Protein AF-A0A4P9W7C8-F1 (afdb_monomer)

Radius of gyration: 35.02 Å; Cα contacts (8 Å, |Δi|>4): 176; chains: 1; bounding box: 87×58×88 Å

InterPro domains:
  IPR001623 DnaJ domain [PF00226] (58-124)
  IPR001623 DnaJ domain [PR00625] (59-77)
  IPR001623 DnaJ domain [PR00625] (77-92)
  IPR001623 DnaJ domain [PR00625] (99-119)
  IPR001623 DnaJ domain [PR00625] (119-138)
  IPR001623 DnaJ domain [PS50076] (57-127)
  IPR001623 DnaJ domain [SM00271] (56-119)
  IPR001623 DnaJ domain [cd06257] (59-116)
  IPR018253 DnaJ domain, conserved site [PS00636] (104-123)
  IPR036869 Chaperone J-domain superfamily [G3DSA:1.10.287.110] (48-142)
  IPR036869 Chaperone J-domain superfamily [SSF46565] (55-129)
  IPR051948 Hsp70 co-chaperone J-domain-containing protein [PTHR44360] (41-154)

pLDDT: mean 85.08, std 8.2, range [52.91, 95.56]

Organism: NCBI:txid388810

Nearest PDB structures (foldseek):
  4it5-assembly1_C  TM=4.197E-01  e=8.720E-03  Vibrio cholerae
  4it5-assembly1_A  TM=4.241E-01  e=8.326E-03  Vibrio cholerae
  4it5-assembly1_D  TM=4.091E-01  e=3.038E-02  Vibrio cholerae
  1fpo-assembly1_A  TM=3.900E-01  e=5.542E-02  Escherichia coli

Structure (mmCIF, N/CA/C/O backbone):
data_AF-A0A4P9W7C8-F1
#
_entry.id   AF-A0A4P9W7C8-F1
#
loop_
_atom_site.group_PDB
_atom_site.id
_atom_site.type_symbol
_atom_site.label_atom_id
_atom_site.label_alt_id
_atom_site.label_comp_id
_atom_site.label_asym_id
_atom_site.label_entity_id
_atom_site.label_seq_id
_atom_site.pdbx_PDB_ins_code
_atom_site.Cartn_x
_atom_site.Cartn_y
_atom_site.Cartn_z
_atom_site.occupancy
_atom_site.B_iso_or_equiv
_atom_site.auth_seq_id
_atom_site.auth_comp_id
_atom_site.auth_asym_id
_atom_site.auth_atom_id
_atom_site.pdbx_PDB_model_num
ATOM 1 N N . MET A 1 1 ? 1.316 18.703 -19.473 1.00 62.81 1 MET A N 1
ATOM 2 C CA . MET A 1 1 ? 1.028 20.016 -18.853 1.00 62.81 1 MET A CA 1
ATOM 3 C C . MET A 1 1 ? 2.035 20.337 -17.741 1.00 62.81 1 MET A C 1
ATOM 5 O O . MET A 1 1 ? 2.939 21.120 -17.994 1.00 62.81 1 MET A O 1
ATOM 9 N N . ALA A 1 2 ? 1.980 19.694 -16.564 1.00 76.00 2 ALA A N 1
ATOM 10 C CA . ALA A 1 2 ? 2.864 20.029 -15.430 1.00 76.00 2 ALA A CA 1
ATOM 11 C C . ALA A 1 2 ? 4.363 19.766 -15.685 1.00 76.00 2 ALA A C 1
ATOM 13 O O . ALA A 1 2 ? 5.209 20.596 -15.368 1.00 76.00 2 ALA A O 1
ATOM 14 N N . THR A 1 3 ? 4.708 18.648 -16.324 1.00 82.56 3 THR A N 1
ATOM 15 C CA . THR A 1 3 ? 6.110 18.293 -16.606 1.00 82.56 3 THR A CA 1
ATOM 16 C C . THR A 1 3 ? 6.766 19.193 -17.646 1.00 82.56 3 THR A C 1
ATOM 18 O O . THR A 1 3 ? 7.934 19.533 -17.507 1.00 82.56 3 THR A O 1
ATOM 21 N N . GLN A 1 4 ? 6.002 19.654 -18.640 1.00 81.81 4 GLN A N 1
ATOM 22 C CA . GLN A 1 4 ? 6.462 20.646 -19.617 1.00 81.81 4 GLN A CA 1
ATOM 23 C C . GLN A 1 4 ? 6.707 22.007 -18.956 1.00 81.81 4 GLN A C 1
ATOM 25 O O . GLN A 1 4 ? 7.687 22.676 -19.271 1.00 81.81 4 GLN A O 1
ATOM 30 N N . PHE A 1 5 ? 5.847 22.409 -18.014 1.00 86.12 5 PHE A N 1
ATOM 31 C CA . PHE A 1 5 ? 6.057 23.626 -17.231 1.00 86.12 5 PHE A CA 1
ATOM 32 C C . PHE A 1 5 ? 7.324 23.525 -16.372 1.00 86.12 5 PHE A C 1
ATOM 34 O O . PHE A 1 5 ? 8.186 24.398 -16.445 1.00 86.12 5 PHE A O 1
ATOM 41 N N . LEU A 1 6 ? 7.492 22.422 -15.638 1.00 84.94 6 LEU A N 1
ATOM 42 C CA . LEU A 1 6 ? 8.685 22.176 -14.823 1.00 84.94 6 LEU A CA 1
ATOM 43 C C . LEU A 1 6 ? 9.963 22.092 -15.661 1.00 84.94 6 LEU A C 1
ATOM 45 O O . LEU A 1 6 ? 11.001 22.590 -15.237 1.00 84.94 6 LEU A O 1
ATOM 49 N N . GLN A 1 7 ? 9.894 21.532 -16.868 1.00 84.06 7 GLN A N 1
ATOM 50 C CA . GLN A 1 7 ? 11.021 21.515 -17.796 1.00 84.06 7 GLN A CA 1
ATOM 51 C C . GLN A 1 7 ? 11.404 22.928 -18.258 1.00 84.06 7 GLN A C 1
ATOM 53 O O . GLN A 1 7 ? 12.589 23.259 -18.275 1.00 84.06 7 GLN A O 1
ATOM 58 N N . LYS A 1 8 ? 10.426 23.791 -18.566 1.00 84.38 8 LYS A N 1
ATOM 59 C CA . LYS A 1 8 ? 10.684 25.206 -18.885 1.00 84.38 8 LYS A CA 1
ATOM 60 C C . LYS A 1 8 ? 11.319 25.948 -17.706 1.00 84.38 8 LYS A C 1
ATOM 62 O O . LYS A 1 8 ? 12.262 26.708 -17.908 1.00 84.38 8 LYS A O 1
ATOM 67 N N . VAL A 1 9 ? 10.845 25.703 -16.482 1.00 85.88 9 VAL A N 1
ATOM 68 C CA . VAL A 1 9 ? 11.436 26.278 -15.262 1.00 85.88 9 VAL A CA 1
ATOM 69 C C . VAL A 1 9 ? 12.868 25.778 -15.062 1.00 85.88 9 VAL A C 1
ATOM 71 O O . VAL A 1 9 ? 13.763 26.594 -14.870 1.00 85.88 9 VAL A O 1
ATOM 74 N N . TYR A 1 10 ? 13.112 24.472 -15.201 1.00 85.69 10 TYR A N 1
ATOM 75 C CA . TYR A 1 10 ? 14.444 23.869 -15.091 1.00 85.69 10 TYR A CA 1
ATOM 76 C C . TYR A 1 10 ? 15.452 24.492 -16.066 1.00 85.69 10 TYR A C 1
ATOM 78 O O . TYR A 1 10 ? 16.563 24.844 -15.664 1.00 85.69 10 TYR A O 1
ATOM 86 N N . TYR A 1 11 ? 15.062 24.687 -17.330 1.00 85.62 11 TYR A N 1
ATOM 87 C CA . TYR A 1 11 ? 15.925 25.346 -18.312 1.00 85.62 11 TYR A CA 1
ATOM 88 C C . TYR A 1 11 ? 16.161 26.826 -18.010 1.00 85.62 11 TYR A C 1
ATOM 90 O O . TYR A 1 11 ? 17.238 27.331 -18.304 1.00 85.62 11 TYR A O 1
ATOM 98 N N . ARG A 1 12 ? 15.192 27.513 -17.395 1.00 83.44 12 ARG A N 1
ATOM 99 C CA . ARG A 1 12 ? 15.320 28.926 -17.019 1.00 83.44 12 ARG A CA 1
ATOM 100 C C . ARG A 1 12 ? 16.230 29.144 -15.808 1.00 83.44 12 ARG A C 1
ATOM 102 O O . ARG A 1 12 ? 16.884 30.179 -15.743 1.00 83.44 12 ARG A O 1
ATOM 109 N N . THR A 1 13 ? 16.244 28.228 -14.840 1.00 84.56 13 THR A N 1
ATOM 110 C CA . THR A 1 13 ? 16.922 28.449 -13.550 1.00 84.56 13 THR A CA 1
ATOM 111 C C . THR A 1 13 ? 18.220 27.666 -13.385 1.00 84.56 13 THR A C 1
ATOM 113 O O . THR A 1 13 ? 19.172 28.194 -12.818 1.00 84.56 13 THR A O 1
ATOM 116 N N . PHE A 1 14 ? 18.276 26.417 -13.854 1.00 79.56 14 PHE A N 1
ATOM 117 C CA . PHE A 1 14 ? 19.385 25.500 -13.558 1.00 79.56 14 PHE A CA 1
ATOM 118 C C . PHE A 1 14 ? 20.263 25.177 -14.767 1.00 79.56 14 PHE A C 1
ATOM 120 O O . PHE A 1 14 ? 21.440 24.856 -14.592 1.00 79.56 14 PHE A O 1
ATOM 127 N N . HIS A 1 15 ? 19.733 25.241 -15.989 1.00 76.94 15 HIS A N 1
ATOM 128 C CA . HIS A 1 15 ? 20.512 24.886 -17.171 1.00 76.94 15 HIS A CA 1
ATOM 129 C C . HIS A 1 15 ? 21.416 26.040 -17.615 1.00 76.94 15 HIS A C 1
ATOM 131 O O . HIS A 1 15 ? 20.950 27.087 -18.054 1.00 76.94 15 HIS A O 1
ATOM 137 N N . ARG A 1 16 ? 22.733 25.838 -17.523 1.00 65.00 16 ARG A N 1
ATOM 138 C CA . ARG A 1 16 ? 23.740 26.754 -18.069 1.00 65.00 16 ARG A CA 1
ATOM 139 C C . ARG A 1 16 ? 24.151 26.255 -19.457 1.00 65.00 16 ARG A C 1
ATOM 141 O O . ARG A 1 16 ? 24.951 25.330 -19.556 1.00 65.00 16 ARG A O 1
ATOM 148 N N . GLY A 1 17 ? 23.570 26.825 -20.512 1.00 72.88 17 GLY A N 1
ATOM 149 C CA . GLY A 1 17 ? 23.863 26.463 -21.905 1.00 72.88 17 GLY A CA 1
ATOM 150 C C . GLY A 1 17 ? 22.731 26.815 -22.873 1.00 72.88 17 GLY A C 1
ATOM 151 O O . GLY A 1 17 ? 21.698 27.345 -22.463 1.00 72.88 17 GLY A O 1
ATOM 152 N N . SER A 1 18 ? 22.917 26.518 -24.163 1.00 73.56 18 SER A N 1
ATOM 153 C CA . SER A 1 18 ? 21.854 26.643 -25.164 1.00 73.56 18 SER A CA 1
ATOM 154 C C . SER A 1 18 ? 20.774 25.585 -24.933 1.00 73.56 18 SER A C 1
ATOM 156 O O . SER A 1 18 ? 21.063 24.408 -24.712 1.00 73.56 18 SER A O 1
ATOM 158 N N . ILE A 1 19 ? 19.512 26.012 -24.969 1.00 77.75 19 ILE A N 1
ATOM 159 C CA . ILE A 1 19 ? 18.364 25.123 -24.776 1.00 77.75 19 ILE A CA 1
ATOM 160 C C . ILE A 1 19 ? 18.347 24.117 -25.941 1.00 77.75 19 ILE A C 1
ATOM 162 O O . ILE A 1 19 ? 18.308 24.545 -27.098 1.00 77.75 19 ILE A O 1
ATOM 166 N N . PRO A 1 20 ? 18.392 22.798 -25.678 1.00 79.38 20 PRO A N 1
ATOM 167 C CA . PRO A 1 20 ? 18.332 21.801 -26.740 1.00 79.38 20 PRO A CA 1
ATOM 168 C C . PRO A 1 20 ? 16.977 21.869 -27.456 1.00 79.38 20 PRO A C 1
ATOM 170 O O . PRO A 1 20 ? 15.940 22.035 -26.814 1.00 79.38 20 PRO A O 1
ATOM 173 N N . ALA A 1 21 ? 16.987 21.726 -28.783 1.00 78.56 21 ALA A N 1
ATOM 174 C CA . ALA A 1 21 ? 15.776 21.751 -29.600 1.00 78.56 21 ALA A CA 1
ATOM 175 C C . ALA A 1 21 ? 14.823 20.592 -29.244 1.00 78.56 21 ALA A C 1
ATOM 177 O O . ALA A 1 21 ? 15.268 19.512 -28.854 1.00 78.56 21 ALA A O 1
ATOM 178 N N . GLU A 1 22 ? 13.513 20.790 -29.428 1.00 72.56 22 GLU A N 1
ATOM 179 C CA . GLU A 1 22 ? 12.461 19.850 -28.993 1.00 72.56 22 GLU A CA 1
ATOM 180 C C . GLU A 1 22 ? 12.567 18.440 -29.617 1.00 72.56 22 GLU A C 1
ATOM 182 O O . GLU A 1 22 ? 12.070 17.470 -29.044 1.00 72.56 22 GLU A O 1
ATOM 187 N N . GLY A 1 23 ? 13.263 18.296 -30.751 1.00 75.56 23 GLY A N 1
ATOM 188 C CA . GLY A 1 23 ? 13.533 17.009 -31.407 1.00 75.56 23 GLY A CA 1
ATOM 189 C C . GLY A 1 23 ? 14.818 16.297 -30.961 1.00 75.56 23 GLY A C 1
ATOM 190 O O . GLY A 1 23 ? 15.048 15.154 -31.358 1.00 75.56 23 GLY A O 1
ATOM 191 N N . ASP A 1 24 ? 15.668 16.937 -30.154 1.00 84.06 24 ASP A N 1
ATOM 192 C CA . ASP A 1 24 ? 16.953 16.366 -29.756 1.00 84.06 24 ASP A CA 1
ATOM 193 C C . ASP A 1 24 ? 16.789 15.297 -28.656 1.00 84.06 24 ASP A C 1
ATOM 195 O O . ASP A 1 24 ? 15.960 15.396 -27.742 1.00 84.06 24 ASP A O 1
ATOM 199 N N . LYS A 1 25 ? 17.638 14.263 -28.695 1.00 83.19 25 LYS A N 1
ATOM 200 C CA . LYS A 1 25 ? 17.640 13.161 -27.716 1.00 83.19 25 LYS A CA 1
ATOM 201 C C . LYS A 1 25 ? 17.855 13.680 -26.290 1.00 83.19 25 LYS A C 1
ATOM 203 O O . LYS A 1 25 ? 17.305 13.114 -25.342 1.00 83.19 25 LYS A O 1
ATOM 208 N N . LYS A 1 26 ? 18.621 14.768 -26.131 1.00 83.50 26 LYS A N 1
ATOM 209 C CA . LYS A 1 26 ? 18.865 15.421 -24.834 1.00 83.50 26 LYS A CA 1
ATOM 210 C C . LYS A 1 26 ? 17.592 16.028 -24.245 1.00 83.50 26 LYS A C 1
ATOM 212 O O . LYS A 1 26 ? 17.310 15.787 -23.072 1.00 83.50 26 LYS A O 1
ATOM 217 N N . PHE A 1 27 ? 16.796 16.745 -25.042 1.00 83.56 27 PHE A N 1
ATOM 218 C CA . PHE A 1 27 ? 15.541 17.356 -24.587 1.00 83.56 27 PHE A CA 1
ATOM 219 C C . PHE A 1 27 ? 14.574 16.299 -24.036 1.00 83.56 27 PHE A C 1
ATOM 221 O O . PHE A 1 27 ? 14.058 16.434 -22.924 1.00 83.56 27 PHE A O 1
ATOM 228 N N . ARG A 1 28 ? 14.425 15.179 -24.755 1.00 83.44 28 ARG A N 1
ATOM 229 C CA . ARG A 1 28 ? 13.591 14.051 -24.314 1.00 83.44 28 ARG A CA 1
ATOM 230 C C . ARG A 1 28 ? 14.113 13.388 -23.036 1.00 83.44 28 ARG A C 1
ATOM 232 O O . ARG A 1 28 ? 13.320 13.014 -22.176 1.00 83.44 28 ARG A O 1
ATOM 239 N N . LYS A 1 29 ? 15.436 13.287 -22.861 1.00 84.75 29 LYS A N 1
ATOM 240 C CA . LYS A 1 29 ? 16.037 12.761 -21.623 1.00 84.75 29 LYS A CA 1
ATOM 241 C C . LYS A 1 29 ? 15.702 13.638 -20.413 1.00 84.75 29 LYS A C 1
ATOM 243 O O . LYS A 1 29 ? 15.306 13.105 -19.380 1.00 84.75 29 LYS A O 1
ATOM 248 N N . HIS A 1 30 ? 15.821 14.960 -20.538 1.00 85.75 30 HIS A N 1
ATOM 249 C CA . HIS A 1 30 ? 15.466 15.888 -19.458 1.00 85.75 30 HIS A CA 1
ATOM 250 C C . HIS A 1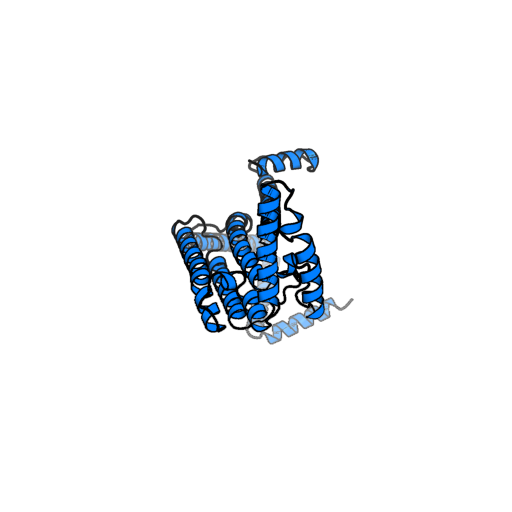 30 ? 13.979 15.816 -19.104 1.00 85.75 30 HIS A C 1
ATOM 252 O O . HIS A 1 30 ? 13.640 15.745 -17.924 1.00 85.75 30 HIS A O 1
ATOM 258 N N . PHE A 1 31 ? 13.102 15.752 -20.111 1.00 87.00 31 PHE A N 1
ATOM 259 C CA . PHE A 1 31 ? 11.670 15.557 -19.892 1.00 87.00 31 PHE A CA 1
ATOM 260 C C . PHE A 1 31 ? 11.382 14.273 -19.104 1.00 87.00 31 PHE A C 1
ATOM 262 O O . PHE A 1 31 ? 10.657 14.315 -18.112 1.00 87.00 31 PHE A O 1
ATOM 269 N N . ASN A 1 32 ? 11.993 13.150 -19.495 1.00 86.69 32 ASN A N 1
ATOM 270 C CA . ASN A 1 32 ? 11.801 11.863 -18.827 1.00 86.69 32 ASN A CA 1
ATOM 271 C C . ASN A 1 32 ? 12.254 11.902 -17.362 1.00 86.69 32 ASN A C 1
ATOM 273 O O . ASN A 1 32 ? 11.533 11.419 -16.497 1.00 86.69 32 ASN A O 1
ATOM 277 N N . VAL A 1 33 ? 13.407 12.510 -17.060 1.00 86.81 33 VAL A N 1
ATOM 278 C CA . VAL A 1 33 ? 13.906 12.635 -15.676 1.00 86.81 33 VAL A CA 1
ATOM 279 C C . VAL A 1 33 ? 12.955 13.465 -14.814 1.00 86.81 33 VAL A C 1
ATOM 281 O O . VAL A 1 33 ? 12.615 13.060 -13.704 1.00 86.81 33 VAL A O 1
ATOM 284 N N . ILE A 1 34 ? 12.483 14.601 -15.331 1.00 88.75 34 ILE A N 1
ATOM 285 C CA . ILE A 1 34 ? 11.540 15.467 -14.611 1.00 88.75 34 ILE A CA 1
ATOM 286 C C . ILE A 1 34 ? 10.206 14.747 -14.408 1.00 88.75 34 ILE A C 1
ATOM 288 O O . ILE A 1 34 ? 9.642 14.794 -13.319 1.00 88.75 34 ILE A O 1
ATOM 292 N N . TYR A 1 35 ? 9.716 14.043 -15.430 1.00 88.50 35 TYR A N 1
ATOM 293 C CA . TYR A 1 35 ? 8.490 13.258 -15.335 1.00 88.50 35 TYR A CA 1
ATOM 294 C C . TYR A 1 35 ? 8.594 12.156 -14.280 1.00 88.50 35 TYR A C 1
ATOM 296 O O . TYR A 1 35 ? 7.706 12.042 -13.438 1.00 88.50 35 TYR A O 1
ATOM 304 N N . VAL A 1 36 ? 9.701 11.410 -14.260 1.00 88.81 36 VAL A N 1
ATOM 305 C CA . VAL A 1 36 ? 9.969 10.400 -13.228 1.00 88.81 36 VAL A CA 1
ATOM 306 C C . VAL A 1 36 ? 9.954 11.034 -11.834 1.00 88.81 36 VAL A C 1
ATOM 308 O O . VAL A 1 36 ? 9.286 10.517 -10.942 1.00 88.81 36 VAL A O 1
ATOM 311 N N . GLY A 1 37 ? 10.613 12.184 -11.654 1.00 89.88 37 GLY A N 1
ATOM 312 C CA . GLY A 1 37 ? 10.612 12.910 -10.380 1.00 89.88 37 GLY A CA 1
ATOM 313 C C . GLY A 1 37 ? 9.213 13.336 -9.923 1.00 89.88 37 GLY A C 1
ATOM 314 O O . GLY A 1 37 ? 8.873 13.171 -8.755 1.00 89.88 37 GLY A O 1
ATOM 315 N N . VAL A 1 38 ? 8.373 13.818 -10.843 1.00 90.31 38 VAL A N 1
ATOM 316 C CA . VAL A 1 38 ? 6.982 14.210 -10.551 1.00 90.31 38 VAL A CA 1
ATOM 317 C C . VAL A 1 38 ? 6.137 13.009 -10.139 1.00 90.31 38 VAL A C 1
ATOM 319 O O . VAL A 1 38 ? 5.393 13.100 -9.166 1.00 90.31 38 VAL A O 1
ATOM 322 N N . VAL A 1 39 ? 6.268 11.877 -10.836 1.00 88.88 39 VAL A N 1
ATOM 323 C CA . VAL A 1 39 ? 5.553 10.647 -10.470 1.00 88.88 39 VAL A CA 1
ATOM 324 C C . VAL A 1 39 ? 6.002 10.157 -9.094 1.00 88.88 39 VAL A C 1
ATOM 326 O O . VAL A 1 39 ? 5.152 9.845 -8.270 1.00 88.88 39 VAL A O 1
ATOM 329 N N . ILE A 1 40 ? 7.306 10.150 -8.797 1.00 88.81 40 ILE A N 1
ATOM 330 C CA . ILE A 1 40 ? 7.823 9.756 -7.475 1.00 88.81 40 ILE A CA 1
ATOM 331 C C . ILE A 1 40 ? 7.316 10.695 -6.370 1.00 88.81 40 ILE A C 1
ATOM 333 O O . ILE A 1 40 ? 6.903 10.226 -5.312 1.00 88.81 40 ILE A O 1
ATOM 337 N N . ALA A 1 41 ? 7.291 12.007 -6.609 1.00 91.19 41 ALA A N 1
ATOM 338 C CA . ALA A 1 41 ? 6.748 12.966 -5.649 1.00 91.19 41 ALA A CA 1
ATOM 339 C C . ALA A 1 41 ? 5.245 12.743 -5.405 1.00 91.19 41 ALA A C 1
ATOM 341 O O . ALA A 1 41 ? 4.792 12.773 -4.263 1.00 91.19 41 ALA A O 1
ATOM 342 N N . TYR A 1 42 ? 4.478 12.461 -6.462 1.00 89.81 42 TYR A N 1
ATOM 343 C CA . TYR A 1 42 ? 3.057 12.139 -6.347 1.00 89.81 42 TYR A CA 1
ATOM 344 C C . TYR A 1 42 ? 2.813 10.809 -5.622 1.00 89.81 42 TYR A C 1
ATOM 346 O O . TYR A 1 42 ? 1.900 10.711 -4.804 1.00 89.81 42 TYR A O 1
ATOM 354 N N . LEU A 1 43 ? 3.655 9.802 -5.862 1.00 88.69 43 LEU A N 1
ATOM 355 C CA . LEU A 1 43 ? 3.638 8.539 -5.125 1.00 88.69 43 LEU A CA 1
ATOM 356 C C . LEU A 1 43 ? 3.876 8.756 -3.629 1.00 88.69 43 LEU A C 1
ATOM 358 O O . LEU A 1 43 ? 3.130 8.225 -2.812 1.00 88.69 43 LEU A O 1
ATOM 362 N N . ALA A 1 44 ? 4.879 9.562 -3.275 1.00 89.88 44 ALA A N 1
ATOM 363 C CA . ALA A 1 44 ? 5.173 9.899 -1.886 1.00 89.88 44 ALA A CA 1
ATOM 364 C C . ALA A 1 44 ? 4.016 10.670 -1.233 1.00 89.88 44 ALA A C 1
ATOM 366 O O . ALA A 1 44 ? 3.625 10.357 -0.112 1.00 89.88 44 ALA A O 1
ATOM 367 N N . TYR A 1 45 ? 3.421 11.628 -1.950 1.00 91.06 45 TYR A N 1
ATOM 368 C CA . TYR A 1 45 ? 2.229 12.337 -1.488 1.00 91.06 45 TYR A CA 1
ATOM 369 C C . TYR A 1 45 ? 1.057 11.381 -1.240 1.00 91.06 45 TYR A C 1
ATOM 371 O O . TYR A 1 45 ? 0.464 11.410 -0.166 1.00 91.06 45 TYR A O 1
ATOM 379 N N . THR A 1 46 ? 0.770 10.498 -2.198 1.00 88.12 46 THR A N 1
ATOM 380 C CA . THR A 1 46 ? -0.317 9.515 -2.090 1.00 88.12 46 THR A CA 1
ATOM 381 C C . THR A 1 46 ? -0.079 8.566 -0.919 1.00 88.12 46 THR A C 1
ATOM 383 O O . THR A 1 46 ? -1.013 8.223 -0.206 1.00 88.12 46 THR A O 1
ATOM 386 N N . PHE A 1 47 ? 1.171 8.175 -0.673 1.00 87.00 47 PHE A N 1
ATOM 387 C CA . PHE A 1 47 ? 1.526 7.350 0.475 1.00 87.00 47 PHE A CA 1
ATOM 388 C C . PHE A 1 47 ? 1.273 8.055 1.814 1.00 87.00 47 PHE A C 1
ATOM 390 O O . PHE A 1 47 ? 0.654 7.475 2.703 1.00 87.00 47 PHE A O 1
ATOM 397 N N . VAL A 1 48 ? 1.694 9.317 1.948 1.00 89.06 48 VAL A N 1
ATOM 398 C CA . VAL A 1 48 ? 1.425 10.124 3.152 1.00 89.06 48 VAL A CA 1
ATOM 399 C C . VAL A 1 48 ? -0.076 10.347 3.338 1.00 89.06 48 VAL A C 1
ATOM 401 O O . VAL A 1 48 ? -0.571 10.327 4.461 1.00 89.06 48 VAL A O 1
ATOM 404 N N . GLN A 1 49 ? -0.808 10.551 2.245 1.00 89.56 49 GLN A N 1
ATOM 405 C CA . GLN A 1 49 ? -2.258 10.694 2.270 1.00 89.56 49 GLN A CA 1
ATOM 406 C C . GLN A 1 49 ? -2.930 9.413 2.777 1.00 89.56 49 GLN A C 1
ATOM 408 O O . GLN A 1 49 ? -3.690 9.464 3.735 1.00 89.56 49 GLN A O 1
ATOM 413 N N . VAL A 1 50 ? -2.563 8.261 2.215 1.00 86.88 50 VAL A N 1
ATOM 414 C CA . VAL A 1 50 ? -3.012 6.930 2.649 1.00 86.88 50 VAL A CA 1
ATOM 415 C C . VAL A 1 50 ? -2.776 6.704 4.144 1.00 86.88 50 VAL A C 1
ATOM 417 O O . VAL A 1 50 ? -3.661 6.226 4.850 1.00 86.88 50 VAL A O 1
ATOM 420 N N . GLU A 1 51 ? -1.599 7.071 4.652 1.00 85.12 51 GLU A N 1
ATOM 421 C CA . GLU A 1 51 ? -1.282 6.915 6.073 1.00 85.12 51 GLU A CA 1
ATOM 422 C C . GLU A 1 51 ? -2.170 7.791 6.975 1.00 85.12 51 GLU A C 1
ATOM 424 O O . GLU A 1 51 ? -2.556 7.367 8.070 1.00 85.12 51 GLU A O 1
ATOM 429 N N . ARG A 1 52 ? -2.486 9.010 6.523 1.00 86.06 52 ARG A N 1
ATOM 430 C CA . ARG A 1 52 ? -3.309 9.980 7.258 1.00 86.06 52 ARG A CA 1
ATOM 431 C C . ARG A 1 52 ? -4.798 9.664 7.205 1.00 86.06 52 ARG A C 1
ATOM 433 O O . ARG A 1 52 ? -5.483 9.892 8.195 1.00 86.06 52 ARG A O 1
ATOM 440 N N . ASP A 1 53 ? -5.270 9.134 6.083 1.00 87.62 53 ASP A N 1
ATOM 441 C CA . ASP A 1 53 ? -6.680 8.799 5.866 1.00 87.62 53 ASP A CA 1
ATOM 442 C C . ASP A 1 53 ? -7.077 7.484 6.562 1.00 87.62 53 ASP A C 1
ATOM 444 O O . ASP A 1 53 ? -8.263 7.178 6.703 1.00 87.62 53 ASP A O 1
ATOM 448 N N . LEU A 1 54 ? -6.100 6.693 7.023 1.00 86.12 54 LEU A N 1
ATOM 449 C CA . LEU A 1 54 ? -6.359 5.459 7.757 1.00 86.12 54 LEU A CA 1
ATOM 450 C C . LEU A 1 54 ? -7.027 5.759 9.111 1.00 86.12 54 LEU A C 1
ATOM 452 O O . LEU A 1 54 ? -6.488 6.563 9.883 1.00 86.12 54 LEU A O 1
ATOM 456 N N . PRO A 1 55 ? -8.131 5.074 9.470 1.00 85.25 55 PRO A N 1
ATOM 457 C CA . PRO A 1 55 ? -8.793 5.311 10.743 1.00 85.25 55 PRO A CA 1
ATOM 458 C C . PRO A 1 55 ? -7.831 5.081 11.922 1.00 85.25 55 PRO A C 1
ATOM 460 O O . PRO A 1 55 ? -6.979 4.180 11.878 1.00 85.25 55 PRO A O 1
ATOM 463 N N . PRO A 1 56 ? -7.936 5.892 12.988 1.00 86.19 56 PRO A N 1
ATOM 464 C CA . PRO A 1 56 ? -7.150 5.689 14.197 1.00 86.19 56 PRO A CA 1
ATOM 465 C C . PRO A 1 56 ? -7.459 4.319 14.811 1.00 86.19 56 PRO A C 1
ATOM 467 O O . PRO A 1 56 ? -8.580 3.820 14.752 1.00 86.19 56 PRO A O 1
ATOM 470 N N . SER A 1 57 ? -6.436 3.687 15.385 1.00 90.00 57 SER A N 1
ATOM 471 C CA . SER A 1 57 ? -6.601 2.386 16.039 1.00 90.00 57 SER A CA 1
ATOM 472 C C . SER A 1 57 ? -7.271 2.532 17.412 1.00 90.00 57 SER A C 1
ATOM 474 O O . SER A 1 57 ? -7.185 3.594 18.028 1.00 90.00 57 SER A O 1
ATOM 476 N N . LEU A 1 58 ? -7.850 1.452 17.954 1.00 91.38 58 LEU A N 1
ATOM 477 C CA . LEU A 1 58 ? -8.344 1.413 19.345 1.00 91.38 58 LEU A CA 1
ATOM 478 C C . LEU A 1 58 ? -7.269 1.806 20.371 1.00 91.38 58 LEU A C 1
ATOM 480 O O . LEU A 1 58 ? -7.576 2.434 21.380 1.00 91.38 58 LEU A O 1
ATOM 484 N N . TYR A 1 59 ? -6.005 1.489 20.084 1.00 91.12 59 TYR A N 1
ATOM 485 C CA . TYR A 1 59 ? -4.860 1.904 20.892 1.00 91.12 59 TYR A CA 1
ATOM 486 C C . TYR A 1 59 ? -4.677 3.423 20.876 1.00 91.12 59 TYR A C 1
ATOM 488 O O . TYR A 1 59 ? -4.471 4.028 21.919 1.00 91.12 59 TYR A O 1
ATOM 496 N N . THR A 1 60 ? -4.825 4.045 19.704 1.00 90.38 60 THR A N 1
ATOM 497 C CA . THR A 1 60 ? -4.727 5.499 19.525 1.00 90.38 60 THR A CA 1
ATOM 498 C C . THR A 1 60 ? -5.844 6.236 20.266 1.00 90.38 60 THR A C 1
ATOM 500 O O . THR A 1 60 ? -5.590 7.283 20.846 1.00 90.38 60 THR A O 1
ATOM 503 N N . TYR A 1 61 ? -7.062 5.681 20.306 1.00 90.06 61 TYR A N 1
ATOM 504 C CA . TYR A 1 61 ? -8.177 6.275 21.058 1.00 90.06 61 TYR A CA 1
ATOM 505 C C . TYR A 1 61 ? -7.946 6.306 22.576 1.00 90.06 61 TYR A C 1
ATOM 507 O O . TYR A 1 61 ? -8.413 7.222 23.245 1.00 90.06 61 TYR A O 1
ATOM 515 N N . LEU A 1 62 ? -7.244 5.309 23.120 1.00 90.75 62 LEU A N 1
ATOM 516 C CA . LEU A 1 62 ? -6.910 5.220 24.546 1.00 90.75 62 LEU A CA 1
ATOM 517 C C . LEU A 1 62 ? -5.517 5.776 24.879 1.00 90.75 62 LEU A C 1
ATOM 519 O O . LEU A 1 62 ? -5.115 5.709 26.037 1.00 90.75 62 LEU A O 1
ATOM 523 N N . ASP A 1 63 ? -4.797 6.294 23.880 1.00 90.25 63 ASP A N 1
ATOM 524 C CA . ASP A 1 63 ? -3.398 6.722 23.981 1.00 90.25 63 ASP A CA 1
ATOM 525 C C . ASP A 1 63 ? -2.484 5.642 24.602 1.00 90.25 63 ASP A C 1
ATOM 527 O O . ASP A 1 63 ? -1.742 5.859 25.561 1.00 90.25 63 ASP A O 1
ATOM 531 N N . LEU A 1 64 ? -2.596 4.414 24.080 1.00 90.44 64 LEU A N 1
ATOM 532 C CA . LEU A 1 64 ? -1.856 3.239 24.540 1.00 90.44 64 LEU A CA 1
ATOM 533 C C . LEU A 1 64 ? -0.879 2.726 23.479 1.00 90.44 64 LEU A C 1
ATOM 535 O O . LEU A 1 64 ? -1.158 2.722 22.282 1.00 90.44 64 LEU A O 1
ATOM 539 N N . SER A 1 65 ? 0.252 2.191 23.939 1.00 86.94 65 SER A N 1
ATOM 540 C CA . SER A 1 65 ? 1.147 1.380 23.106 1.00 86.94 65 SER A CA 1
ATOM 541 C C . SER A 1 65 ? 0.579 -0.040 22.928 1.00 86.94 65 SER A C 1
ATOM 543 O O . SER A 1 65 ? -0.037 -0.557 23.859 1.00 86.94 65 SER A O 1
ATOM 545 N N . PRO A 1 66 ? 0.829 -0.749 21.807 1.00 82.25 66 PRO A N 1
ATOM 546 C CA . PRO A 1 66 ? 0.447 -2.161 21.650 1.00 82.25 66 PRO A CA 1
ATOM 547 C C . PRO A 1 66 ? 0.950 -3.090 22.775 1.00 82.25 66 PRO A C 1
ATOM 549 O O . PRO A 1 66 ? 0.324 -4.115 23.076 1.00 82.25 66 PRO A O 1
ATOM 552 N N . SER A 1 67 ? 2.057 -2.710 23.424 1.00 84.50 67 SER A N 1
ATOM 553 C CA . SER A 1 67 ? 2.695 -3.398 24.553 1.00 84.50 67 SER A CA 1
ATOM 554 C C . SER A 1 67 ? 2.269 -2.852 25.930 1.00 84.50 67 SER A C 1
ATOM 556 O O . SER A 1 67 ? 3.094 -2.790 26.838 1.00 84.50 67 SER A O 1
ATOM 558 N N . PHE A 1 68 ? 1.019 -2.402 26.076 1.00 89.25 68 PHE A N 1
ATOM 559 C CA . PHE A 1 68 ? 0.491 -1.829 27.322 1.00 89.25 68 PHE A CA 1
ATOM 560 C C . PHE A 1 68 ? 0.314 -2.862 28.451 1.00 89.25 68 PHE A C 1
ATOM 562 O O . PHE A 1 68 ? 0.086 -4.051 28.203 1.00 89.25 68 PHE A O 1
ATOM 569 N N . THR A 1 69 ? 0.324 -2.392 29.703 1.00 93.38 69 THR A N 1
ATOM 570 C CA . THR A 1 69 ? -0.020 -3.204 30.885 1.00 93.38 69 THR A CA 1
ATOM 571 C C . THR A 1 69 ? -1.516 -3.115 31.239 1.00 93.38 69 THR A C 1
ATOM 573 O O . THR A 1 69 ? -2.157 -2.083 31.032 1.00 93.38 69 THR A O 1
ATOM 576 N N . PRO A 1 70 ? -2.136 -4.154 31.835 1.00 92.31 70 PRO A N 1
ATOM 577 C CA . PRO A 1 70 ? -3.562 -4.108 32.185 1.00 92.31 70 PRO A CA 1
ATOM 578 C C . PRO A 1 70 ? -3.908 -3.004 33.202 1.00 92.31 70 PRO A C 1
ATOM 580 O O . PRO A 1 70 ? -5.065 -2.590 33.290 1.00 92.31 70 PRO A O 1
ATOM 583 N N . GLN A 1 71 ? -2.926 -2.527 33.974 1.00 93.38 71 GLN A N 1
ATOM 584 C CA . GLN A 1 71 ? -3.092 -1.379 34.864 1.00 93.38 71 GLN A CA 1
ATOM 585 C C . GLN A 1 71 ? -3.171 -0.070 34.071 1.00 93.38 71 GLN A C 1
ATOM 587 O O . GLN A 1 71 ? -4.107 0.697 34.293 1.00 93.38 71 GLN A O 1
ATOM 592 N N . GLU A 1 72 ? -2.270 0.146 33.106 1.00 94.19 72 GLU A N 1
ATOM 593 C CA . GLU A 1 72 ? -2.312 1.301 32.195 1.00 94.19 72 GLU A CA 1
ATOM 594 C C . GLU A 1 72 ? -3.649 1.395 31.464 1.00 94.19 72 GLU A C 1
ATOM 596 O O . GLU A 1 72 ? -4.249 2.468 31.441 1.00 94.19 72 GLU A O 1
ATOM 601 N N . LEU A 1 73 ? -4.170 0.269 30.962 1.00 95.00 73 LEU A N 1
ATOM 602 C CA . LEU A 1 73 ? -5.472 0.232 30.289 1.00 95.00 73 LEU A CA 1
ATOM 603 C C . LEU A 1 73 ? -6.595 0.774 31.184 1.00 95.00 73 LEU A C 1
ATOM 605 O O . LEU A 1 73 ? -7.419 1.568 30.739 1.00 95.00 73 LEU A O 1
ATOM 609 N N . ARG A 1 74 ? -6.634 0.368 32.459 1.00 94.62 74 ARG A N 1
ATOM 610 C CA . ARG A 1 74 ? -7.659 0.829 33.412 1.00 94.62 74 ARG A CA 1
ATOM 611 C C . ARG A 1 74 ? -7.489 2.302 33.765 1.00 94.62 74 ARG A C 1
ATOM 613 O O . ARG A 1 74 ? -8.490 2.997 33.929 1.00 94.62 74 ARG A O 1
ATOM 620 N N . THR A 1 75 ? -6.251 2.760 33.919 1.00 94.88 75 THR A N 1
ATOM 621 C CA . THR A 1 75 ? -5.944 4.155 34.252 1.00 94.88 75 THR A CA 1
ATOM 622 C C . THR A 1 75 ? -6.326 5.080 33.102 1.00 94.88 75 THR A C 1
ATOM 624 O O . THR A 1 75 ? -7.075 6.031 33.324 1.00 94.88 75 THR A O 1
ATOM 627 N N . GLN A 1 76 ? -5.907 4.756 31.875 1.00 95.00 76 GLN A N 1
ATOM 628 C CA . GLN A 1 76 ? -6.231 5.552 30.691 1.00 95.00 76 GLN A CA 1
ATOM 629 C C . GLN A 1 76 ? -7.722 5.526 30.368 1.00 95.00 76 GLN A C 1
ATOM 631 O O . GLN A 1 76 ? -8.311 6.571 30.103 1.00 95.00 76 GLN A O 1
ATOM 636 N N . TRP A 1 77 ? -8.376 4.367 30.497 1.00 95.06 77 TRP A N 1
ATOM 637 C CA . TRP A 1 77 ? -9.830 4.277 30.369 1.00 95.06 77 TRP A CA 1
ATOM 638 C C . TRP A 1 77 ? -10.551 5.238 31.319 1.00 95.06 77 TRP A C 1
ATOM 640 O O . TRP A 1 77 ? -11.436 5.972 30.883 1.00 95.06 77 TRP A O 1
ATOM 650 N N . LYS A 1 78 ? -10.169 5.272 32.604 1.00 94.12 78 LYS A N 1
ATOM 651 C CA . LYS A 1 78 ? -10.774 6.186 33.586 1.00 94.12 78 LYS A CA 1
ATOM 652 C C . LYS A 1 78 ? -10.535 7.649 33.217 1.00 94.12 78 LYS A C 1
ATOM 654 O O . LYS A 1 78 ? -11.480 8.432 33.258 1.00 94.12 78 LYS A O 1
ATOM 659 N N . ALA A 1 79 ? -9.304 8.003 32.851 1.00 93.88 79 ALA A N 1
ATOM 660 C CA . ALA A 1 79 ? -8.943 9.365 32.468 1.00 93.88 79 ALA A CA 1
ATOM 661 C C . ALA A 1 79 ? -9.743 9.838 31.243 1.00 93.88 79 ALA A C 1
ATOM 663 O O . ALA A 1 79 ? -10.427 10.858 31.308 1.00 93.88 79 ALA A O 1
ATOM 664 N N . MET A 1 80 ? -9.742 9.053 30.164 1.00 92.50 80 MET A N 1
ATOM 665 C CA . MET A 1 80 ? -10.450 9.379 28.925 1.00 92.50 80 MET A CA 1
ATOM 666 C C . MET A 1 80 ? -11.975 9.368 29.108 1.00 92.50 80 MET A C 1
ATOM 668 O O . MET A 1 80 ? -12.661 10.261 28.614 1.00 92.50 80 MET A O 1
ATOM 672 N N . SER A 1 81 ? -12.520 8.423 29.883 1.00 91.38 81 SER A N 1
ATOM 673 C CA . SER A 1 81 ? -13.962 8.362 30.168 1.00 91.38 81 SER A CA 1
ATOM 674 C C . SER A 1 81 ? -14.453 9.588 30.920 1.00 91.38 81 SER A C 1
ATOM 676 O O . SER A 1 81 ? -15.549 10.060 30.650 1.00 91.38 81 SER A O 1
ATOM 678 N N . LEU A 1 82 ? -13.656 10.112 31.858 1.00 91.38 82 LEU A N 1
ATOM 679 C CA . LEU A 1 82 ? -13.984 11.337 32.585 1.00 91.38 82 LEU A CA 1
ATOM 680 C C . LEU A 1 82 ? -13.921 12.574 31.689 1.00 91.38 82 LEU A C 1
ATOM 682 O O . LEU A 1 82 ? -14.619 13.544 31.966 1.00 91.38 82 LEU A O 1
ATOM 686 N N . THR A 1 83 ? -13.080 12.580 30.657 1.00 88.75 83 THR A N 1
ATOM 687 C CA . THR A 1 83 ? -12.960 13.702 29.714 1.00 88.75 83 THR A CA 1
ATOM 688 C C . THR A 1 83 ? -14.138 13.745 28.747 1.00 88.75 83 THR A C 1
ATOM 690 O O . THR A 1 83 ? -14.755 14.795 28.596 1.00 88.75 83 THR A O 1
ATOM 693 N N . TYR A 1 84 ? -14.492 12.601 28.157 1.00 88.12 84 TYR A N 1
ATOM 694 C CA . TYR A 1 84 ? -15.527 12.488 27.120 1.00 88.12 84 TYR A CA 1
ATOM 695 C C . TYR A 1 84 ? -16.900 12.054 27.658 1.00 88.12 84 TYR A C 1
ATOM 697 O O . TYR A 1 84 ? -17.759 11.614 26.900 1.00 88.12 84 TYR A O 1
ATOM 705 N N . HIS A 1 85 ? -17.131 12.139 28.971 1.00 87.81 85 HIS A N 1
ATOM 706 C CA . HIS A 1 85 ? -18.411 11.738 29.554 1.00 87.81 85 HIS A CA 1
ATOM 707 C C . HIS A 1 85 ? -19.554 12.646 29.050 1.00 87.81 85 HIS A C 1
ATOM 709 O O . HIS A 1 85 ? -19.404 13.872 29.104 1.00 87.81 85 HIS A O 1
ATOM 715 N N . PRO A 1 86 ? -20.724 12.099 28.655 1.00 85.44 86 PRO A N 1
ATOM 716 C CA . PRO A 1 86 ? -21.853 12.898 28.160 1.00 85.44 86 PRO A CA 1
ATOM 717 C C . PRO A 1 86 ? -22.350 13.949 29.169 1.00 85.44 86 PRO A C 1
ATOM 719 O O . PRO A 1 86 ? -22.843 15.003 28.780 1.00 85.44 86 PRO A O 1
ATOM 722 N N . ASP A 1 87 ? -22.155 13.704 30.468 1.00 86.94 87 ASP A N 1
ATOM 723 C CA . ASP A 1 87 ? -22.499 14.642 31.550 1.00 86.94 87 ASP A CA 1
ATOM 724 C C . ASP A 1 87 ? -21.699 15.959 31.482 1.00 86.94 87 ASP A C 1
ATOM 726 O O . ASP A 1 87 ? -22.235 17.030 31.750 1.00 86.94 87 ASP A O 1
ATOM 730 N N . LYS A 1 88 ? -20.435 15.925 31.031 1.00 82.31 88 LYS A N 1
ATOM 731 C CA . LYS A 1 88 ? -19.600 17.137 30.934 1.00 82.31 88 LYS A CA 1
ATOM 732 C C . LYS A 1 88 ? -19.958 18.040 29.760 1.00 82.31 88 LYS A C 1
ATOM 734 O O . LYS A 1 88 ? -19.677 19.233 29.801 1.00 82.31 88 LYS A O 1
ATOM 739 N N . VAL A 1 89 ? -20.569 17.479 28.720 1.00 82.44 89 VAL A N 1
ATOM 740 C CA . VAL A 1 89 ? -20.935 18.199 27.492 1.00 82.44 89 VAL A CA 1
ATOM 741 C C . VAL A 1 89 ? -22.416 18.583 27.461 1.00 82.44 89 VAL A C 1
ATOM 743 O O . VAL A 1 89 ? -22.917 19.014 26.427 1.00 82.44 89 VAL A O 1
ATOM 746 N N . GLN A 1 90 ? -23.134 18.497 28.588 1.00 78.50 90 GLN A N 1
ATOM 747 C CA . GLN A 1 90 ? -24.558 18.857 28.670 1.00 78.50 90 GLN A CA 1
ATOM 748 C C . GLN A 1 90 ? -24.863 20.285 28.201 1.00 78.50 90 GLN A C 1
ATOM 750 O O . GLN A 1 90 ? -25.921 20.518 27.612 1.00 78.50 90 GLN A O 1
ATOM 755 N N . TYR A 1 91 ? -23.930 21.218 28.391 1.00 81.94 91 TYR A N 1
ATOM 756 C CA . TYR A 1 91 ? -24.072 22.623 27.989 1.00 81.94 91 TYR A CA 1
ATOM 757 C C . TYR A 1 91 ? -23.353 22.969 26.675 1.00 81.94 91 TYR A C 1
ATOM 759 O O . TYR A 1 91 ? -23.366 24.125 26.264 1.00 81.94 91 TYR A O 1
ATOM 767 N N . ALA A 1 92 ? -22.733 21.986 26.016 1.00 85.31 92 ALA A N 1
ATOM 768 C CA . ALA A 1 92 ? -22.027 22.175 24.753 1.00 85.31 92 ALA A CA 1
ATOM 769 C C . ALA A 1 92 ? -22.999 22.285 23.565 1.00 85.31 92 ALA A C 1
ATOM 771 O O . ALA A 1 92 ? -24.195 21.973 23.671 1.00 85.31 92 ALA A O 1
ATOM 772 N N . THR A 1 93 ? -22.477 22.710 22.416 1.00 89.75 93 THR A N 1
ATOM 773 C CA . THR A 1 93 ? -23.241 22.750 21.163 1.00 89.75 93 THR A CA 1
ATOM 774 C C . THR A 1 93 ? -23.698 21.346 20.745 1.00 89.75 93 THR A C 1
ATOM 776 O O . THR A 1 93 ? -23.146 20.331 21.177 1.00 89.75 93 THR A O 1
ATOM 779 N N . ALA A 1 94 ? -24.735 21.256 19.906 1.00 87.62 94 ALA A N 1
ATOM 780 C CA . ALA A 1 94 ? -25.243 19.963 19.431 1.00 87.62 94 ALA A CA 1
ATOM 781 C C . ALA A 1 94 ? -24.167 19.145 18.686 1.00 87.62 94 ALA A C 1
ATOM 783 O O . ALA A 1 94 ? -24.117 17.925 18.827 1.00 87.62 94 ALA A O 1
ATOM 784 N N . GLU A 1 95 ? -23.281 19.820 17.950 1.00 87.81 95 GLU A N 1
ATOM 785 C CA . GLU A 1 95 ? -22.166 19.195 17.232 1.00 87.81 95 GLU A CA 1
ATOM 786 C C . GLU A 1 95 ? -21.125 18.610 18.196 1.00 87.81 95 GLU A C 1
ATOM 788 O O . GLU A 1 95 ? -20.730 17.453 18.059 1.00 87.81 95 GLU A O 1
ATOM 793 N N . GLU A 1 96 ? -20.735 19.365 19.225 1.00 86.19 96 GLU A N 1
ATOM 794 C CA . GLU A 1 96 ? -19.789 18.904 20.250 1.00 86.19 96 GLU A CA 1
ATOM 795 C C . GLU A 1 96 ? -20.348 17.736 21.068 1.00 86.19 96 GLU A C 1
ATOM 797 O O . GLU A 1 96 ? -19.614 16.801 21.397 1.00 86.19 96 GLU A O 1
ATOM 802 N N . LYS A 1 97 ? -21.654 17.751 21.363 1.00 87.69 97 LYS A N 1
ATOM 803 C CA . LYS A 1 97 ? -22.345 16.634 22.022 1.00 87.69 97 LYS A CA 1
ATOM 804 C C . LYS A 1 97 ? -22.274 15.364 21.185 1.00 87.69 97 LYS A C 1
ATOM 806 O O . LYS A 1 97 ? -21.838 14.336 21.6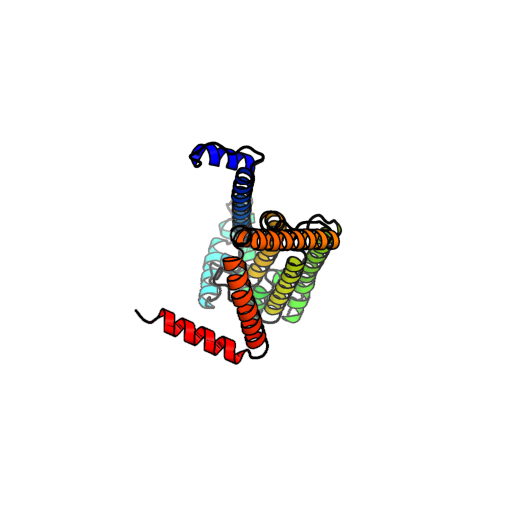98 1.00 87.69 97 LYS A O 1
ATOM 811 N N . ALA A 1 98 ? -22.646 15.448 19.907 1.00 88.38 98 ALA A N 1
ATOM 812 C CA . ALA A 1 98 ? -22.620 14.305 18.998 1.00 88.38 98 ALA A CA 1
ATOM 813 C C . ALA A 1 98 ? -21.197 13.752 18.817 1.00 88.38 98 ALA A C 1
ATOM 815 O O . ALA A 1 98 ? -20.990 12.538 18.814 1.00 88.38 98 ALA A O 1
ATOM 816 N N . TRP A 1 99 ? -20.199 14.633 18.714 1.00 88.38 99 TRP A N 1
ATOM 817 C CA . TRP A 1 99 ? -18.797 14.236 18.599 1.00 88.38 99 TRP A CA 1
ATOM 818 C C . TRP A 1 99 ? -18.271 13.555 19.872 1.00 88.38 99 TRP A C 1
ATOM 820 O O . TRP A 1 99 ? -17.649 12.494 19.791 1.00 88.38 99 TRP A O 1
ATOM 830 N N . SER A 1 100 ? -18.563 14.118 21.050 1.00 87.50 100 SER A N 1
ATOM 831 C CA . SER A 1 100 ? -18.171 13.544 22.343 1.00 87.50 100 SER A CA 1
ATOM 832 C C . SER A 1 100 ? -18.824 12.179 22.577 1.00 87.50 100 SER A C 1
ATOM 834 O O . SER A 1 100 ? -18.149 11.229 22.970 1.00 87.50 100 SER A O 1
ATOM 836 N N . GLU A 1 101 ? -20.112 12.039 22.252 1.00 90.12 101 GLU A N 1
ATOM 837 C CA . GLU A 1 101 ? -20.833 10.766 22.340 1.00 90.12 101 GLU A CA 1
ATOM 838 C C . GLU A 1 101 ? -20.227 9.705 21.410 1.00 90.12 101 GLU A C 1
ATOM 840 O O . GLU A 1 101 ? -19.957 8.582 21.843 1.00 90.12 101 GLU A O 1
ATOM 845 N N . ALA A 1 102 ? -19.930 10.065 20.158 1.00 90.56 102 ALA A N 1
ATOM 846 C CA . ALA A 1 102 ? -19.292 9.159 19.208 1.00 90.56 102 ALA A CA 1
ATOM 847 C C . ALA A 1 102 ? -17.917 8.676 19.704 1.00 90.56 102 ALA A C 1
ATOM 849 O O . ALA A 1 102 ? -17.609 7.483 19.617 1.00 90.56 102 ALA A O 1
ATOM 850 N N . ILE A 1 103 ? -17.101 9.574 20.267 1.00 90.94 103 ILE A N 1
ATOM 851 C CA . ILE A 1 103 ? -15.806 9.213 20.861 1.00 90.94 103 ILE A CA 1
ATOM 852 C C . ILE A 1 103 ? -15.992 8.334 22.089 1.00 90.94 103 ILE A C 1
ATOM 854 O O . ILE A 1 103 ? -15.287 7.337 22.225 1.00 90.94 103 ILE A O 1
ATOM 858 N N . TYR A 1 104 ? -16.944 8.651 22.961 1.00 92.44 104 TYR A N 1
ATOM 859 C CA . TYR A 1 104 ? -17.204 7.871 24.165 1.00 92.44 104 TYR A CA 1
ATOM 860 C C . TYR A 1 104 ? -17.626 6.431 23.835 1.00 92.44 104 TYR A C 1
ATOM 862 O O . TYR A 1 104 ? -17.119 5.480 24.436 1.00 92.44 104 TYR A O 1
ATOM 870 N N . ILE A 1 105 ? -18.485 6.247 22.824 1.00 91.75 105 ILE A N 1
ATOM 871 C CA . ILE A 1 105 ? -18.867 4.921 22.317 1.00 91.75 105 ILE A CA 1
ATOM 872 C C . ILE A 1 105 ? -17.630 4.165 21.814 1.00 91.75 105 ILE A C 1
ATOM 874 O O . ILE A 1 105 ? -17.425 3.007 22.187 1.00 91.75 105 ILE A O 1
ATOM 878 N N . ARG A 1 106 ? -16.771 4.816 21.018 1.00 92.25 106 ARG A N 1
ATOM 879 C CA . ARG A 1 106 ? -15.523 4.214 20.514 1.00 92.25 106 ARG A CA 1
ATOM 880 C C . ARG A 1 106 ? -14.550 3.864 21.635 1.00 92.25 106 ARG A C 1
ATOM 882 O O . ARG A 1 106 ? -13.955 2.791 21.610 1.00 92.25 106 ARG A O 1
ATOM 889 N N . LEU A 1 107 ? -14.422 4.723 22.640 1.00 94.06 107 LEU A N 1
ATOM 890 C CA . LEU A 1 107 ? -13.568 4.503 23.801 1.00 94.06 107 LEU A CA 1
ATOM 891 C C . LEU A 1 107 ? -14.030 3.275 24.593 1.00 94.06 107 LEU A C 1
ATOM 893 O O . LEU A 1 107 ? -13.216 2.447 25.003 1.00 94.06 107 LEU A O 1
ATOM 897 N N . ARG A 1 108 ? -15.347 3.134 24.782 1.00 93.44 108 ARG A N 1
ATOM 898 C CA . ARG A 1 108 ? -15.936 1.982 25.467 1.00 93.44 108 ARG A CA 1
ATOM 899 C C . ARG A 1 108 ? -15.681 0.692 24.696 1.00 93.44 108 ARG A C 1
ATOM 901 O O . ARG A 1 108 ? -15.222 -0.282 25.288 1.00 93.44 108 ARG A O 1
ATOM 908 N N . GLN A 1 109 ? -15.909 0.712 23.383 1.00 92.44 109 GLN A N 1
ATOM 909 C CA . GLN A 1 109 ? -15.591 -0.408 22.494 1.00 92.44 109 GLN A CA 1
ATOM 910 C C . GLN A 1 109 ? -14.106 -0.781 22.571 1.00 92.44 109 GLN A C 1
ATOM 912 O O . GLN A 1 109 ? -13.770 -1.963 22.661 1.00 92.44 109 GLN A O 1
ATOM 917 N N . ALA A 1 110 ? -13.215 0.216 22.593 1.00 93.38 110 ALA A N 1
ATOM 918 C CA . ALA A 1 110 ? -11.780 0.008 22.734 1.00 93.38 110 ALA A CA 1
ATOM 919 C C . ALA A 1 110 ? -11.443 -0.696 24.054 1.00 93.38 110 ALA A C 1
ATOM 921 O O . ALA A 1 110 ? -10.745 -1.708 24.047 1.00 93.38 110 ALA A O 1
ATOM 922 N N . TYR A 1 111 ? -11.980 -0.220 25.179 1.00 94.69 111 TYR A N 1
ATOM 923 C CA . TYR A 1 111 ? -11.735 -0.831 26.483 1.00 94.69 111 TYR A CA 1
ATOM 924 C C . TYR A 1 111 ? -12.272 -2.265 26.572 1.00 94.69 111 TYR A C 1
ATOM 926 O O . TYR A 1 111 ? -11.558 -3.153 27.035 1.00 94.69 111 TYR A O 1
ATOM 934 N N . GLU A 1 112 ? -13.499 -2.514 26.109 1.00 93.12 112 GLU A N 1
ATOM 935 C CA . GLU A 1 112 ? -14.109 -3.850 26.133 1.00 93.12 112 GLU A CA 1
ATOM 936 C C . GLU A 1 112 ? -13.318 -4.851 25.273 1.00 93.12 112 GLU A C 1
ATOM 938 O O . GLU A 1 112 ? -13.058 -5.968 25.722 1.00 93.12 112 GLU A O 1
ATOM 943 N N . THR A 1 113 ? -12.850 -4.424 24.096 1.00 93.00 113 THR A N 1
ATOM 944 C CA . THR A 1 113 ? -12.079 -5.267 23.165 1.00 93.00 113 THR A CA 1
ATOM 945 C C . THR A 1 113 ? -10.658 -5.530 23.665 1.00 93.00 113 THR A C 1
ATOM 947 O O . THR A 1 113 ? -10.187 -6.662 23.625 1.00 93.00 113 THR A O 1
ATOM 950 N N . LEU A 1 114 ? -9.961 -4.499 24.158 1.00 93.31 114 LEU A N 1
ATOM 951 C CA . LEU A 1 114 ? -8.561 -4.609 24.587 1.00 93.31 114 LEU A CA 1
ATOM 952 C C . LEU A 1 114 ? -8.395 -5.276 25.959 1.00 93.31 114 LEU A C 1
ATOM 954 O O . LEU A 1 114 ? -7.301 -5.741 26.284 1.00 93.31 114 LEU A O 1
ATOM 958 N N . LYS A 1 115 ? -9.456 -5.316 26.774 1.00 93.81 115 LYS A N 1
ATOM 959 C CA . LYS A 1 115 ? -9.453 -5.975 28.087 1.00 93.81 115 LYS A CA 1
ATOM 960 C C . LYS A 1 115 ? -9.295 -7.492 27.975 1.00 93.81 115 LYS A C 1
ATOM 962 O O . LYS A 1 115 ? -8.645 -8.085 28.836 1.00 93.81 115 LYS A O 1
ATOM 967 N N . ASP A 1 116 ? -9.907 -8.112 26.968 1.00 91.81 116 ASP A N 1
ATOM 968 C CA . ASP A 1 116 ? -9.816 -9.553 26.735 1.00 91.81 116 ASP A CA 1
ATOM 969 C C . ASP A 1 116 ? -8.648 -9.859 25.776 1.00 91.81 116 ASP A C 1
ATOM 971 O O . ASP A 1 116 ? -8.637 -9.361 24.647 1.00 91.81 116 ASP A O 1
ATOM 975 N N . PRO A 1 117 ? -7.654 -10.676 26.180 1.00 90.19 117 PRO A N 1
ATOM 976 C CA . PRO A 1 117 ? -6.520 -11.012 25.320 1.00 90.19 117 PRO A CA 1
ATOM 977 C C . PRO A 1 117 ? -6.930 -11.719 24.019 1.00 90.19 117 PRO A C 1
ATOM 979 O O . PRO A 1 117 ? -6.245 -11.568 23.005 1.00 90.19 117 PRO A O 1
ATOM 982 N N . THR A 1 118 ? -8.036 -12.469 24.023 1.00 89.81 118 THR A N 1
ATOM 983 C CA . THR A 1 118 ? -8.534 -13.158 22.825 1.00 89.81 118 THR A CA 1
ATOM 984 C C . THR A 1 118 ? -9.093 -12.152 21.821 1.00 89.81 118 THR A C 1
ATOM 986 O O . THR A 1 118 ? -8.643 -12.111 20.676 1.00 89.81 118 THR A O 1
ATOM 989 N N . MET A 1 119 ? -9.974 -11.254 22.268 1.00 90.44 119 MET A N 1
ATOM 990 C CA . MET A 1 119 ? -10.550 -10.192 21.437 1.00 90.44 119 MET A CA 1
ATOM 991 C C . MET A 1 119 ? -9.491 -9.202 20.952 1.00 90.44 119 MET A C 1
ATOM 993 O O . MET A 1 119 ? -9.523 -8.806 19.787 1.00 90.44 119 MET A O 1
ATOM 997 N N . LYS A 1 120 ? -8.491 -8.882 21.785 1.00 90.50 120 LYS A N 1
ATOM 998 C CA . LYS A 1 120 ? -7.309 -8.110 21.374 1.00 90.50 120 LYS A CA 1
ATOM 999 C C . LYS A 1 120 ? -6.602 -8.764 20.183 1.00 90.50 120 LYS A C 1
ATOM 1001 O O . LYS A 1 120 ? -6.346 -8.099 19.184 1.00 90.50 120 LYS A O 1
ATOM 1006 N N . SER A 1 121 ? -6.326 -10.068 20.256 1.00 88.94 121 SER A N 1
ATOM 1007 C CA . SER A 1 121 ? -5.655 -10.799 19.171 1.00 88.94 121 SER A CA 1
ATOM 1008 C C . SER A 1 121 ? -6.483 -10.850 17.881 1.00 88.94 121 SER A C 1
ATOM 1010 O O . SER A 1 121 ? -5.930 -10.787 16.779 1.00 88.94 121 SER A O 1
ATOM 1012 N N . VAL A 1 122 ? -7.805 -10.982 17.999 1.00 90.75 122 VAL A N 1
ATOM 1013 C CA . VAL A 1 122 ? -8.722 -10.959 16.851 1.00 90.75 122 VAL A CA 1
ATOM 1014 C C . VAL A 1 122 ? -8.746 -9.561 16.221 1.00 90.75 122 VAL A C 1
ATOM 1016 O O . VAL A 1 122 ? -8.607 -9.444 15.005 1.00 90.75 122 VAL A O 1
ATOM 1019 N N . TYR A 1 123 ? -8.833 -8.499 17.026 1.00 91.56 123 TYR A N 1
ATOM 1020 C CA . TYR A 1 123 ? -8.788 -7.113 16.552 1.00 91.56 123 TYR A CA 1
ATOM 1021 C C . TYR A 1 123 ? -7.454 -6.767 15.874 1.00 91.56 123 TYR A C 1
ATOM 1023 O O . TYR A 1 123 ? -7.434 -6.161 14.802 1.00 91.56 123 TYR A O 1
ATOM 1031 N N . ASP A 1 124 ? -6.327 -7.200 16.438 1.00 89.56 124 ASP A N 1
ATOM 1032 C CA . ASP A 1 124 ? -5.014 -6.954 15.840 1.00 89.56 124 ASP A CA 1
ATOM 1033 C C . ASP A 1 124 ? -4.903 -7.569 14.432 1.00 89.56 124 ASP A C 1
ATOM 1035 O O . ASP A 1 124 ? -4.313 -6.954 13.539 1.00 89.56 124 ASP A O 1
ATOM 1039 N N . ARG A 1 125 ? -5.506 -8.749 14.216 1.00 87.69 125 ARG A N 1
ATOM 1040 C CA . ARG A 1 125 ? -5.509 -9.466 12.928 1.00 87.69 125 ARG A CA 1
ATOM 1041 C C . ARG A 1 125 ? -6.527 -8.921 11.930 1.00 87.69 125 ARG A C 1
ATOM 1043 O O . ARG A 1 125 ? -6.168 -8.662 10.786 1.00 87.69 125 ARG A O 1
ATOM 1050 N N . PHE A 1 126 ? -7.778 -8.749 12.350 1.00 89.69 126 PHE A N 1
ATOM 1051 C CA . PHE A 1 126 ? -8.906 -8.490 11.447 1.00 89.69 126 PHE A CA 1
ATOM 1052 C C . PHE A 1 126 ? -9.445 -7.053 11.525 1.00 89.69 126 PHE A C 1
ATOM 1054 O O . PHE A 1 126 ? -10.277 -6.661 10.710 1.00 89.69 126 PHE A O 1
ATOM 1061 N N . GLY A 1 127 ? -8.964 -6.245 12.474 1.00 89.88 127 GLY A N 1
ATOM 1062 C CA . GLY A 1 127 ? -9.395 -4.862 12.668 1.00 89.88 127 GLY A CA 1
ATOM 1063 C C . GLY A 1 127 ? -10.870 -4.763 13.054 1.00 89.88 127 GLY A C 1
ATOM 1064 O O . GLY A 1 127 ? -11.364 -5.515 13.894 1.00 89.88 127 GLY A O 1
ATOM 1065 N N . ASP A 1 128 ? -11.584 -3.844 12.408 1.00 88.69 128 ASP A N 1
ATOM 1066 C CA . ASP A 1 128 ? -12.972 -3.502 12.739 1.00 88.69 128 ASP A CA 1
ATOM 1067 C C . ASP A 1 128 ? -13.998 -4.596 12.399 1.00 88.69 128 ASP A C 1
ATOM 1069 O O . ASP A 1 128 ? -15.166 -4.479 12.776 1.00 88.69 128 ASP A O 1
ATOM 1073 N N . VAL A 1 129 ? -13.586 -5.692 11.747 1.00 88.50 129 VAL A N 1
ATOM 1074 C CA . VAL A 1 129 ? -14.456 -6.860 11.505 1.00 88.50 129 VAL A CA 1
ATOM 1075 C C . VAL A 1 129 ? -15.002 -7.439 12.814 1.00 88.50 129 VAL A C 1
ATOM 1077 O O . VAL A 1 129 ? -16.117 -7.963 12.834 1.00 88.50 129 VAL A O 1
ATOM 1080 N N . VAL A 1 130 ? -14.281 -7.257 13.927 1.00 88.94 130 VAL A N 1
ATOM 1081 C CA . VAL A 1 130 ? -14.742 -7.632 15.275 1.00 88.94 130 VAL A CA 1
ATOM 1082 C C . VAL A 1 130 ? -16.095 -7.003 15.616 1.00 88.94 130 VAL A C 1
ATOM 1084 O O . VAL A 1 130 ? -16.933 -7.652 16.233 1.00 88.94 130 VAL A O 1
ATOM 1087 N N . PHE A 1 131 ? -16.344 -5.769 15.175 1.00 88.38 131 PHE A N 1
ATOM 1088 C CA . PHE A 1 131 ? -17.587 -5.050 15.466 1.00 88.38 131 PHE A CA 1
ATOM 1089 C C . PHE A 1 131 ? -18.712 -5.358 14.477 1.00 88.38 131 PHE A C 1
ATOM 1091 O O . PHE A 1 131 ? -19.880 -5.130 14.780 1.00 88.38 131 PHE A O 1
ATOM 1098 N N . GLN A 1 132 ? -18.373 -5.867 13.293 1.00 87.81 132 GLN A N 1
ATOM 1099 C CA . GLN A 1 132 ? -19.348 -6.201 12.256 1.00 87.81 132 GLN A CA 1
ATOM 1100 C C . GLN A 1 132 ? -20.025 -7.550 12.527 1.00 87.81 132 GLN A C 1
ATOM 1102 O O . GLN A 1 132 ? -21.190 -7.733 12.177 1.00 87.81 132 GLN A O 1
ATOM 1107 N N . CYS A 1 133 ? -19.322 -8.485 13.175 1.00 87.50 133 CYS A N 1
ATOM 1108 C CA . CYS A 1 133 ? -19.856 -9.806 13.488 1.00 87.50 133 CYS A CA 1
ATOM 1109 C C . CYS A 1 133 ? -20.270 -9.940 14.961 1.00 87.50 133 CYS A C 1
ATOM 1111 O O . CYS A 1 133 ? -19.478 -10.334 15.813 1.00 87.50 133 CYS A O 1
ATOM 1113 N N . THR A 1 134 ? -21.549 -9.708 15.260 1.00 85.06 134 THR A N 1
ATOM 1114 C CA . THR A 1 134 ? -22.113 -9.877 16.615 1.00 85.06 134 THR A CA 1
ATOM 1115 C C . THR A 1 134 ? -22.285 -11.334 17.051 1.00 85.06 134 THR A C 1
ATOM 1117 O O . THR A 1 134 ? -22.346 -11.608 18.246 1.00 85.06 134 THR A O 1
ATOM 1120 N N . SER A 1 135 ? -22.369 -12.280 16.110 1.00 87.56 135 SER A N 1
ATOM 1121 C CA . SER A 1 135 ? -22.559 -13.712 16.414 1.00 87.56 135 SER A CA 1
ATOM 1122 C C . SER A 1 135 ? -21.248 -14.500 16.543 1.00 87.56 135 SER A C 1
ATOM 1124 O O . SER A 1 135 ? -21.276 -15.672 16.917 1.00 87.56 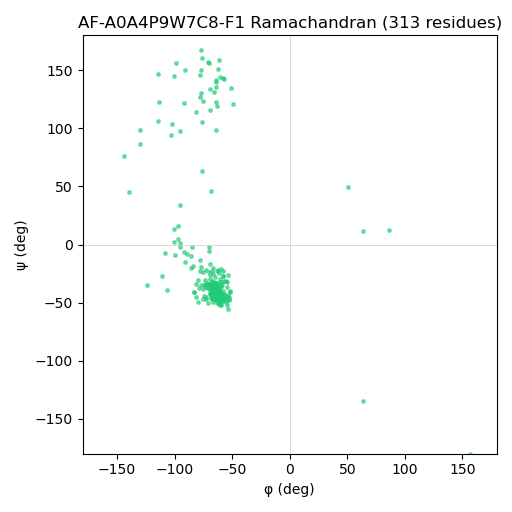135 SER A O 1
ATOM 1126 N N . CYS A 1 136 ? -20.104 -13.880 16.245 1.00 89.44 136 CYS A N 1
ATOM 1127 C CA . CYS A 1 136 ? -18.799 -14.530 16.267 1.00 89.44 136 CYS A CA 1
ATOM 1128 C C . CYS A 1 136 ? -18.287 -14.687 17.706 1.00 89.44 136 CYS A C 1
ATOM 1130 O O . CYS A 1 136 ? -18.267 -13.727 18.475 1.00 89.44 136 CYS A O 1
ATOM 1132 N N . LYS A 1 137 ? -17.851 -15.898 18.075 1.00 86.81 137 LYS A N 1
ATOM 1133 C CA . LYS A 1 137 ? -17.256 -16.174 19.397 1.00 86.81 137 LYS A CA 1
ATOM 1134 C C . LYS A 1 137 ? -15.870 -16.785 19.289 1.00 86.81 137 LYS A C 1
ATOM 1136 O O . LYS A 1 137 ? -15.019 -16.525 20.133 1.00 86.81 137 LYS A O 1
ATOM 1141 N N . THR A 1 138 ? -15.645 -17.612 18.273 1.00 89.06 138 THR A N 1
ATOM 1142 C CA . THR A 1 138 ? -14.362 -18.277 18.050 1.00 89.06 138 THR A CA 1
ATOM 1143 C C . THR A 1 138 ? -13.541 -17.541 16.998 1.00 89.06 138 THR A C 1
ATOM 1145 O O . THR A 1 138 ? -14.088 -16.874 16.123 1.00 89.06 138 THR A O 1
ATOM 1148 N N . GLU A 1 139 ? -12.214 -17.704 17.024 1.00 85.88 139 GLU A N 1
ATOM 1149 C CA . GLU A 1 139 ? -11.334 -17.120 15.999 1.00 85.88 139 GLU A CA 1
ATOM 1150 C C . GLU A 1 139 ? -11.703 -17.562 14.576 1.00 85.88 139 GLU A C 1
ATOM 1152 O O . GLU A 1 139 ? -11.540 -16.801 13.624 1.00 85.88 139 GLU A O 1
ATOM 1157 N N . ARG A 1 140 ? -12.223 -18.788 14.429 1.00 88.00 140 ARG A N 1
ATOM 1158 C CA . ARG A 1 140 ? -12.666 -19.327 13.137 1.00 88.00 140 ARG A CA 1
ATOM 1159 C C . ARG A 1 140 ? -13.883 -18.579 12.608 1.00 88.00 140 ARG A C 1
ATOM 1161 O O . ARG A 1 140 ? -13.938 -18.318 11.411 1.00 88.00 140 ARG A O 1
ATOM 1168 N N . ASP A 1 141 ? -14.810 -18.199 13.484 1.00 91.19 141 ASP A N 1
ATOM 1169 C CA . ASP A 1 141 ? -15.989 -17.422 13.091 1.00 91.19 141 ASP A CA 1
ATOM 1170 C C . ASP A 1 141 ? -15.564 -16.041 12.577 1.00 91.19 141 ASP A C 1
ATOM 1172 O O . ASP A 1 141 ? -16.023 -15.602 11.524 1.00 91.19 141 ASP A O 1
ATOM 1176 N N . PHE A 1 142 ? -14.610 -15.394 13.259 1.00 90.56 142 PHE A N 1
ATOM 1177 C CA . PHE A 1 142 ? -14.050 -14.113 12.816 1.00 90.56 142 PHE A CA 1
ATOM 1178 C C . PHE A 1 142 ? -13.279 -14.227 11.497 1.00 90.56 142 PHE A C 1
ATOM 1180 O O . PHE A 1 142 ? -13.407 -13.355 10.639 1.00 90.56 142 PHE A O 1
ATOM 1187 N N . LEU A 1 143 ? -12.530 -15.314 11.293 1.00 90.19 143 LEU A N 1
ATOM 1188 C CA . LEU A 1 143 ? -11.858 -15.578 10.020 1.00 90.19 143 LEU A CA 1
ATOM 1189 C C . LEU A 1 143 ? -12.871 -15.731 8.876 1.00 90.19 143 LEU A C 1
ATOM 1191 O O . LEU A 1 143 ? -12.688 -15.149 7.808 1.00 90.19 143 LEU A O 1
ATOM 1195 N N . MET A 1 144 ? -13.954 -16.478 9.101 1.00 90.44 144 MET A N 1
ATOM 1196 C CA . MET A 1 144 ? -15.020 -16.654 8.111 1.00 90.44 144 MET A CA 1
ATOM 1197 C C . MET A 1 144 ? -15.771 -15.352 7.822 1.00 90.44 144 MET A C 1
ATOM 1199 O O . MET A 1 144 ? -16.179 -15.138 6.685 1.00 90.44 144 MET A O 1
ATOM 1203 N N . ALA A 1 145 ? -15.907 -14.460 8.806 1.00 91.69 145 ALA A N 1
ATOM 1204 C CA . ALA A 1 145 ? -16.467 -13.126 8.598 1.00 91.69 145 ALA A CA 1
ATOM 1205 C C . ALA A 1 145 ? -15.523 -12.199 7.805 1.00 91.69 145 ALA A C 1
ATOM 1207 O O . ALA A 1 145 ? -15.983 -11.382 7.010 1.00 91.69 145 ALA A O 1
ATOM 1208 N N . TYR A 1 146 ? -14.207 -12.337 7.985 1.00 90.81 146 TYR A N 1
ATOM 1209 C CA . TYR A 1 146 ? -13.187 -11.542 7.291 1.00 90.81 146 TYR A CA 1
ATOM 1210 C C . TYR A 1 146 ? -12.984 -11.957 5.822 1.00 90.81 146 TYR A C 1
ATOM 1212 O O . TYR A 1 146 ? -12.805 -11.111 4.941 1.00 90.81 146 TYR A O 1
ATOM 1220 N N . LEU A 1 147 ? -13.034 -13.264 5.548 1.00 90.94 147 LEU A N 1
ATOM 1221 C CA . LEU A 1 147 ? -12.717 -13.858 4.245 1.00 90.94 147 LEU A CA 1
ATOM 1222 C C . LEU A 1 147 ? -13.476 -13.247 3.051 1.00 90.94 147 LEU A C 1
ATOM 1224 O O . LEU A 1 147 ? -12.819 -12.940 2.058 1.00 90.94 147 LEU A O 1
ATOM 1228 N N . PRO A 1 148 ? -14.805 -13.022 3.093 1.00 92.25 148 PRO A N 1
ATOM 1229 C CA . PRO A 1 148 ? -15.536 -12.444 1.966 1.00 92.25 148 PRO A CA 1
ATOM 1230 C C . PRO A 1 148 ? -15.011 -11.068 1.542 1.00 92.25 148 PRO A C 1
ATOM 1232 O O . PRO A 1 148 ? -14.904 -10.796 0.346 1.00 92.25 148 PRO A O 1
ATOM 1235 N N . GLY A 1 149 ? -14.645 -10.216 2.508 1.00 90.25 149 GLY A N 1
ATOM 1236 C CA . GLY A 1 149 ? -14.079 -8.893 2.235 1.00 90.25 149 GLY A CA 1
ATOM 1237 C C . GLY A 1 149 ? -12.709 -8.987 1.564 1.00 90.25 149 GLY A C 1
ATOM 1238 O O . GLY A 1 149 ? -12.477 -8.354 0.534 1.00 90.25 149 GLY A O 1
ATOM 1239 N N . SER A 1 150 ? -11.842 -9.848 2.102 1.00 91.12 150 SER A N 1
ATOM 1240 C CA . SER A 1 150 ? -10.519 -10.135 1.538 1.00 91.12 150 SER A CA 1
ATOM 1241 C C . SER A 1 150 ? -10.615 -10.694 0.110 1.00 91.12 150 SER A C 1
ATOM 1243 O O . SER A 1 150 ? -10.048 -10.137 -0.831 1.00 91.12 150 SER A O 1
ATOM 1245 N N . ILE A 1 151 ? -11.418 -11.743 -0.094 1.00 92.75 151 ILE A N 1
ATOM 1246 C CA . ILE A 1 151 ? -11.611 -12.390 -1.400 1.00 92.75 151 ILE A CA 1
ATOM 1247 C C . ILE A 1 151 ? -12.163 -11.397 -2.426 1.00 92.75 151 ILE A C 1
ATOM 1249 O O . ILE A 1 151 ? -11.684 -11.371 -3.560 1.00 92.75 151 ILE A O 1
ATOM 1253 N N . SER A 1 152 ? -13.130 -10.560 -2.037 1.00 94.12 152 SER A N 1
ATOM 1254 C CA . SER A 1 152 ? -13.702 -9.534 -2.915 1.00 94.12 152 SER A CA 1
ATOM 1255 C C . SER A 1 152 ? -12.636 -8.559 -3.424 1.00 94.12 152 SER A C 1
ATOM 1257 O O . SER A 1 152 ? -12.577 -8.278 -4.623 1.00 94.12 152 SER A O 1
ATOM 1259 N N . PHE A 1 153 ? -11.728 -8.110 -2.549 1.00 92.75 153 PHE A N 1
ATOM 1260 C CA . PHE A 1 153 ? -10.618 -7.237 -2.932 1.00 92.75 153 PHE A CA 1
ATOM 1261 C C . PHE A 1 153 ? -9.681 -7.898 -3.955 1.00 92.75 153 PHE A C 1
ATOM 1263 O O . PHE A 1 153 ? -9.387 -7.305 -4.998 1.00 92.75 153 PHE A O 1
ATOM 1270 N N . TYR A 1 154 ? -9.233 -9.132 -3.698 1.00 94.19 154 TYR A N 1
ATOM 1271 C CA . TYR A 1 154 ? -8.300 -9.833 -4.589 1.00 94.19 154 TYR A CA 1
ATOM 1272 C C . TYR A 1 154 ? -8.931 -10.221 -5.920 1.00 94.19 154 TYR A C 1
ATOM 1274 O O . TYR A 1 154 ? -8.303 -10.060 -6.967 1.00 94.19 154 TYR A O 1
ATOM 1282 N N . LEU A 1 155 ? -10.175 -10.699 -5.896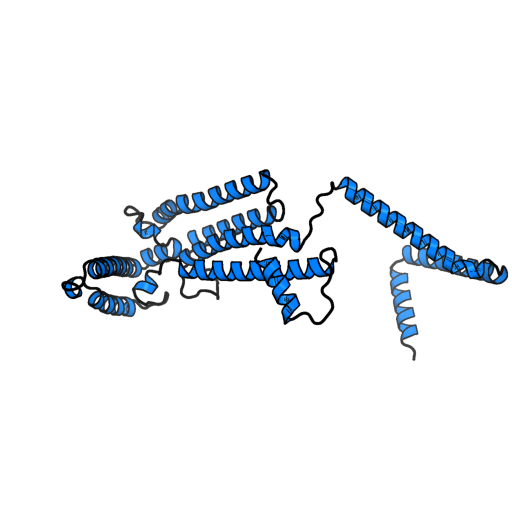 1.00 95.12 155 LEU A N 1
ATOM 1283 C CA . LEU A 1 155 ? -10.902 -11.074 -7.101 1.00 95.12 155 LEU A CA 1
ATOM 1284 C C . LEU A 1 155 ? -11.225 -9.834 -7.937 1.00 95.12 155 LEU A C 1
ATOM 1286 O O . LEU A 1 155 ? -10.942 -9.821 -9.132 1.00 95.12 155 LEU A O 1
ATOM 1290 N N . GLY A 1 156 ? -11.721 -8.761 -7.315 1.00 94.56 156 GLY A N 1
ATOM 1291 C CA . GLY A 1 156 ? -11.993 -7.494 -7.993 1.00 94.56 156 GLY A CA 1
ATOM 1292 C C . GLY A 1 156 ? -10.736 -6.884 -8.616 1.00 94.56 156 GLY A C 1
ATOM 1293 O O . GLY A 1 156 ? -10.736 -6.519 -9.793 1.00 94.56 156 GLY A O 1
ATOM 1294 N N . THR A 1 157 ? -9.633 -6.848 -7.865 1.00 92.44 157 THR A N 1
ATOM 1295 C CA . THR A 1 157 ? -8.345 -6.345 -8.364 1.00 92.44 157 THR A CA 1
ATOM 1296 C C . THR A 1 157 ? -7.790 -7.237 -9.473 1.00 92.44 157 THR A C 1
ATOM 1298 O O . THR A 1 157 ? -7.338 -6.732 -10.49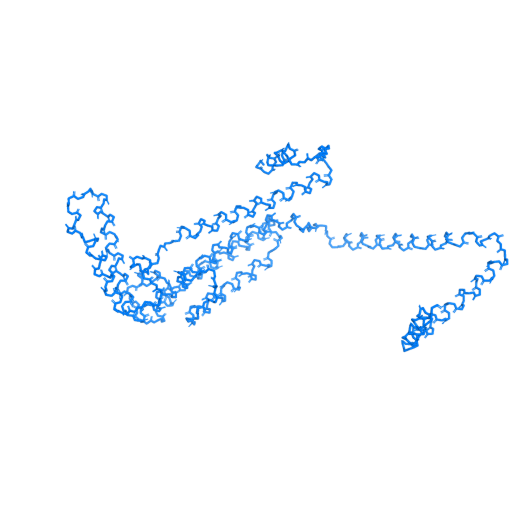8 1.00 92.44 157 THR A O 1
ATOM 1301 N N . GLY A 1 158 ? -7.869 -8.561 -9.321 1.00 93.00 158 GLY A N 1
ATOM 1302 C CA . GLY A 1 158 ? -7.448 -9.523 -10.338 1.00 93.00 158 GLY A CA 1
ATOM 1303 C C . GLY A 1 158 ? -8.229 -9.375 -11.644 1.00 93.00 158 GLY A C 1
ATOM 1304 O O . GLY A 1 158 ? -7.622 -9.293 -12.711 1.00 93.00 158 GLY A O 1
ATOM 1305 N N . VAL A 1 159 ? -9.559 -9.252 -11.571 1.00 93.69 159 VAL A N 1
ATOM 1306 C CA . VAL A 1 159 ? -10.424 -9.010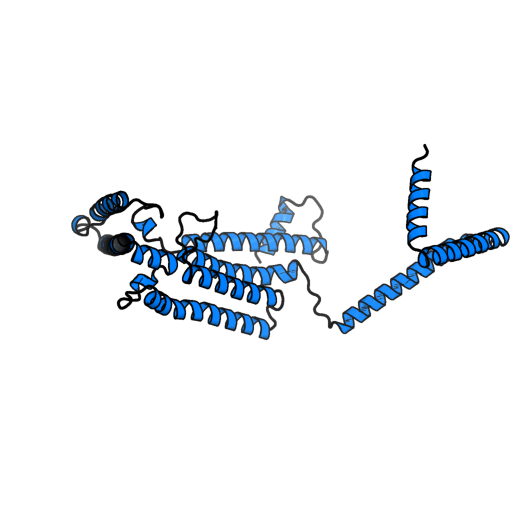 -12.738 1.00 93.69 159 VAL A CA 1
ATOM 1307 C C . VAL A 1 159 ? -10.069 -7.687 -13.415 1.00 93.69 159 VAL A C 1
ATOM 1309 O O . VAL A 1 159 ? -9.908 -7.654 -14.634 1.00 93.69 159 VAL A O 1
ATOM 1312 N N . MET A 1 160 ? -9.876 -6.612 -12.645 1.00 90.12 160 MET A N 1
ATOM 1313 C CA . MET A 1 160 ? -9.455 -5.319 -13.193 1.00 90.12 160 MET A CA 1
ATOM 1314 C C . MET A 1 160 ? -8.095 -5.401 -13.895 1.00 90.12 160 MET A C 1
ATOM 1316 O O . MET A 1 160 ? -7.927 -4.846 -14.980 1.00 90.12 160 MET A O 1
ATOM 1320 N N . LEU A 1 161 ? -7.129 -6.126 -13.325 1.00 88.56 161 LEU A N 1
ATOM 1321 C CA . LEU A 1 161 ? -5.818 -6.330 -13.944 1.00 88.56 161 LEU A CA 1
ATOM 1322 C C . LEU A 1 161 ? -5.909 -7.124 -15.252 1.00 88.56 161 LEU A C 1
ATOM 1324 O O . LEU A 1 161 ? -5.273 -6.743 -16.236 1.00 88.56 161 LEU A O 1
ATOM 1328 N N . VAL A 1 162 ? -6.719 -8.186 -15.291 1.00 89.56 162 VAL A N 1
ATOM 1329 C CA . VAL A 1 162 ? -6.973 -8.953 -16.521 1.00 89.56 162 VAL A CA 1
ATOM 1330 C C . VAL A 1 162 ? -7.622 -8.063 -17.576 1.00 89.56 162 VAL A C 1
ATOM 1332 O O . VAL A 1 162 ? -7.158 -8.032 -18.714 1.00 89.56 162 VAL A O 1
ATOM 1335 N N . LEU A 1 163 ? -8.635 -7.280 -17.197 1.00 89.19 163 LEU A N 1
ATOM 1336 C CA . LEU A 1 163 ? -9.310 -6.348 -18.094 1.00 89.19 163 LEU A CA 1
ATOM 1337 C C . LEU A 1 163 ? -8.319 -5.336 -18.687 1.00 89.19 163 LEU A C 1
ATOM 1339 O O . LEU A 1 163 ? -8.253 -5.175 -19.905 1.00 89.19 163 LEU A O 1
ATOM 1343 N N . PHE A 1 164 ? -7.465 -4.723 -17.866 1.00 83.88 164 PHE A N 1
ATOM 1344 C CA . PHE A 1 164 ? -6.423 -3.820 -18.361 1.00 83.88 164 PHE A CA 1
ATOM 1345 C C . PHE A 1 164 ? -5.393 -4.501 -19.271 1.00 83.88 164 PHE A C 1
ATOM 1347 O O . PHE A 1 164 ? -4.895 -3.858 -20.200 1.00 83.88 164 PHE A O 1
ATOM 1354 N N . SER A 1 165 ? -5.090 -5.779 -19.028 1.00 83.69 165 SER A N 1
ATOM 1355 C CA . SER A 1 165 ? -4.194 -6.570 -19.874 1.00 83.69 165 SER A CA 1
ATOM 1356 C C . SER A 1 165 ? -4.824 -6.912 -21.228 1.00 83.69 165 SER A C 1
ATOM 1358 O O . SER A 1 165 ? -4.126 -6.894 -22.235 1.00 83.69 165 SER A O 1
ATOM 1360 N N . VAL A 1 166 ? -6.130 -7.191 -21.283 1.00 85.00 166 VAL A N 1
ATOM 1361 C CA . VAL A 1 166 ? -6.844 -7.500 -22.537 1.00 85.00 166 VAL A CA 1
ATOM 1362 C C . VAL A 1 166 ? -7.054 -6.248 -23.390 1.00 85.00 166 VAL A C 1
ATOM 1364 O O . VAL A 1 166 ? -6.933 -6.310 -24.610 1.00 85.00 166 VAL A O 1
ATOM 1367 N N . LEU A 1 167 ? -7.306 -5.087 -22.772 1.00 81.06 167 LEU A N 1
ATOM 1368 C CA . LEU A 1 167 ? -7.448 -3.819 -23.499 1.00 81.06 167 LEU A CA 1
ATOM 1369 C C . LEU A 1 167 ? -6.126 -3.282 -24.092 1.00 81.06 167 LEU A C 1
ATOM 1371 O O . LEU A 1 167 ? -6.144 -2.230 -24.733 1.00 81.06 167 LEU A O 1
ATOM 1375 N N . GLY A 1 168 ? -4.983 -3.945 -23.874 1.00 67.81 168 GLY A N 1
ATOM 1376 C CA . GLY A 1 168 ? -3.690 -3.594 -24.485 1.00 67.81 168 GLY A CA 1
ATOM 1377 C C . GLY A 1 168 ? -3.141 -2.214 -24.091 1.00 67.81 168 GLY A C 1
ATOM 1378 O O . GLY A 1 168 ? -2.209 -1.690 -24.705 1.00 67.81 168 GLY A O 1
ATOM 1379 N N . ARG A 1 169 ? -3.738 -1.571 -23.077 1.00 64.12 169 ARG A N 1
ATOM 1380 C CA . ARG A 1 169 ? -3.311 -0.250 -22.594 1.00 64.12 169 ARG A CA 1
ATOM 1381 C C . ARG A 1 169 ? -2.155 -0.339 -21.599 1.00 64.12 169 ARG A C 1
ATOM 1383 O O . ARG A 1 169 ? -1.485 0.669 -21.389 1.00 64.12 169 ARG A O 1
ATOM 1390 N N . ILE A 1 170 ? -1.915 -1.510 -20.993 1.00 65.75 170 ILE A N 1
ATOM 1391 C CA . ILE A 1 170 ? -0.990 -1.664 -19.857 1.00 65.75 170 ILE A CA 1
ATOM 1392 C C . ILE A 1 170 ? -0.129 -2.945 -19.931 1.00 65.75 170 ILE A C 1
ATOM 1394 O O . ILE A 1 170 ? 0.062 -3.649 -18.936 1.00 65.75 170 ILE A O 1
ATOM 1398 N N . ASP A 1 171 ? 0.436 -3.237 -21.104 1.00 66.62 171 ASP A N 1
ATOM 1399 C CA . ASP A 1 171 ? 1.232 -4.460 -21.327 1.00 66.62 171 ASP A CA 1
ATOM 1400 C C . ASP A 1 171 ? 2.516 -4.503 -20.484 1.00 66.62 171 ASP A C 1
ATOM 1402 O O . ASP A 1 171 ? 2.953 -5.564 -20.029 1.00 66.62 171 ASP A O 1
ATOM 1406 N N . PHE A 1 172 ? 3.128 -3.339 -20.239 1.00 73.19 172 PHE A N 1
ATOM 1407 C CA . PHE A 1 172 ? 4.375 -3.270 -19.489 1.00 73.19 172 PHE A CA 1
ATOM 1408 C C . PHE A 1 172 ? 4.134 -3.627 -18.020 1.00 73.19 172 PHE A C 1
ATOM 1410 O O . PHE A 1 172 ? 3.430 -2.907 -17.312 1.00 73.19 172 PHE A O 1
ATOM 1417 N N . GLY A 1 173 ? 4.728 -4.729 -17.557 1.00 77.19 173 GLY A N 1
ATOM 1418 C CA . GLY A 1 173 ? 4.675 -5.150 -16.155 1.00 77.19 173 GLY A CA 1
ATOM 1419 C C . GLY A 1 173 ? 3.461 -5.986 -15.749 1.00 77.19 173 GLY A C 1
ATOM 1420 O O . GLY A 1 173 ? 3.277 -6.187 -14.554 1.00 77.19 173 GLY A O 1
ATOM 1421 N N . SER A 1 174 ? 2.661 -6.497 -16.695 1.00 81.88 174 SER A N 1
ATOM 1422 C CA . SER A 1 174 ? 1.493 -7.347 -16.388 1.00 81.88 174 SER A CA 1
ATOM 1423 C C . SER A 1 174 ? 1.857 -8.531 -15.474 1.00 81.88 174 SER A C 1
ATOM 1425 O O . SER A 1 174 ? 1.258 -8.702 -14.415 1.00 81.88 174 SER A O 1
ATOM 1427 N N . TYR A 1 175 ? 2.940 -9.253 -15.794 1.00 85.38 175 TYR A N 1
ATOM 1428 C CA . TYR A 1 175 ? 3.462 -10.361 -14.981 1.00 85.38 175 TYR A CA 1
ATOM 1429 C C . TYR A 1 175 ? 3.733 -9.969 -13.519 1.00 85.38 175 TYR A C 1
ATOM 1431 O O . TYR A 1 175 ? 3.231 -10.606 -12.595 1.00 85.38 175 TYR A O 1
ATOM 1439 N N . TRP A 1 176 ? 4.483 -8.885 -13.299 1.00 86.44 176 TRP A N 1
ATOM 1440 C CA . TRP A 1 176 ? 4.870 -8.446 -11.956 1.00 86.44 176 TRP A CA 1
ATOM 1441 C C . TRP A 1 176 ? 3.679 -8.009 -11.104 1.00 86.44 176 TRP A C 1
ATOM 1443 O O . TRP A 1 176 ? 3.723 -8.166 -9.888 1.00 86.44 176 TRP A O 1
ATOM 1453 N N . ARG A 1 177 ? 2.597 -7.515 -11.719 1.00 89.06 177 ARG A N 1
ATOM 1454 C CA . ARG A 1 177 ? 1.363 -7.180 -10.992 1.00 89.06 177 ARG A CA 1
ATOM 1455 C C . ARG A 1 177 ? 0.674 -8.427 -10.453 1.00 89.06 177 ARG A C 1
ATOM 1457 O O . ARG A 1 177 ? 0.289 -8.431 -9.291 1.00 89.06 177 ARG A O 1
ATOM 1464 N N . PHE A 1 178 ? 0.564 -9.488 -11.254 1.00 90.56 178 PHE A N 1
ATOM 1465 C CA . PHE A 1 178 ? -0.007 -10.755 -10.785 1.00 90.56 178 PHE A CA 1
ATOM 1466 C C . PHE A 1 178 ? 0.858 -11.398 -9.702 1.00 90.56 178 PHE A C 1
ATOM 1468 O O . PHE A 1 178 ? 0.330 -11.811 -8.674 1.00 90.56 178 PHE A O 1
ATOM 1475 N N . VAL A 1 179 ? 2.183 -11.413 -9.880 1.00 92.38 179 VAL A N 1
ATOM 1476 C CA . VAL A 1 179 ? 3.110 -11.897 -8.843 1.00 92.38 179 VAL A CA 1
ATOM 1477 C C . VAL A 1 179 ? 2.966 -11.077 -7.560 1.00 92.38 179 VAL A C 1
ATOM 1479 O O . VAL A 1 179 ? 2.856 -11.650 -6.479 1.00 92.38 179 VAL A O 1
ATOM 1482 N N . GLY A 1 180 ? 2.901 -9.748 -7.673 1.00 92.25 180 GLY A N 1
ATOM 1483 C CA . GLY A 1 180 ? 2.678 -8.853 -6.541 1.00 92.25 180 GLY A CA 1
ATOM 1484 C C . GLY A 1 180 ? 1.354 -9.138 -5.829 1.00 92.25 180 GLY A C 1
ATOM 1485 O O . GLY A 1 180 ? 1.351 -9.312 -4.615 1.00 92.25 180 GLY A O 1
ATOM 1486 N N . LEU A 1 181 ? 0.253 -9.290 -6.571 1.00 93.56 181 LEU A N 1
ATOM 1487 C CA . LEU A 1 181 ? -1.066 -9.596 -6.012 1.00 93.56 181 LEU A CA 1
ATOM 1488 C C . LEU A 1 181 ? -1.081 -10.945 -5.277 1.00 93.56 181 LEU A C 1
ATOM 1490 O O . LEU A 1 181 ? -1.596 -11.030 -4.166 1.00 93.56 181 LEU A O 1
ATOM 1494 N N . ILE A 1 182 ? -0.477 -11.984 -5.863 1.00 94.00 182 ILE A N 1
ATOM 1495 C CA . ILE A 1 182 ? -0.379 -13.312 -5.240 1.00 94.00 182 ILE A CA 1
ATOM 1496 C C . ILE A 1 182 ? 0.505 -13.256 -3.990 1.00 94.00 182 ILE A C 1
ATOM 1498 O O . ILE A 1 182 ? 0.152 -13.833 -2.964 1.00 94.00 182 ILE A O 1
ATOM 1502 N N . SER A 1 183 ? 1.632 -12.539 -4.040 1.00 92.62 183 SER A N 1
ATOM 1503 C CA . SER A 1 183 ? 2.509 -12.375 -2.874 1.00 92.62 183 SER A CA 1
ATOM 1504 C C . SER A 1 183 ? 1.821 -11.633 -1.724 1.00 92.62 183 SER A C 1
ATOM 1506 O O . SER A 1 183 ? 1.992 -12.001 -0.564 1.00 92.62 183 SER A O 1
ATOM 1508 N N . LEU A 1 184 ? 0.994 -10.637 -2.048 1.00 92.50 184 LEU A N 1
ATOM 1509 C CA . LEU A 1 184 ? 0.196 -9.874 -1.098 1.00 92.50 184 LEU A CA 1
ATOM 1510 C C . LEU A 1 184 ? -0.888 -10.750 -0.456 1.00 92.50 184 LEU A C 1
ATOM 1512 O O . LEU A 1 184 ? -0.990 -10.781 0.768 1.00 92.50 184 LEU A O 1
ATOM 1516 N N . ALA A 1 185 ? -1.601 -11.540 -1.263 1.00 93.25 185 ALA A N 1
ATOM 1517 C CA . ALA A 1 185 ? -2.582 -12.512 -0.782 1.00 93.25 185 ALA A CA 1
ATOM 1518 C C . ALA A 1 185 ? -1.949 -13.570 0.132 1.00 93.25 185 ALA A C 1
ATOM 1520 O O . ALA A 1 185 ? -2.498 -13.896 1.182 1.00 93.25 185 ALA A O 1
ATOM 1521 N N . ALA A 1 186 ? -0.768 -14.079 -0.229 1.00 91.25 186 ALA A N 1
ATOM 1522 C CA . ALA A 1 186 ? -0.033 -15.029 0.597 1.00 91.25 186 ALA A CA 1
ATOM 1523 C C . ALA A 1 186 ? 0.392 -14.409 1.938 1.00 91.25 186 ALA A C 1
ATOM 1525 O O . ALA A 1 186 ? 0.277 -15.048 2.981 1.00 91.25 186 ALA A O 1
ATOM 1526 N N . LEU A 1 187 ? 0.850 -13.154 1.928 1.00 89.38 187 LEU A N 1
ATOM 1527 C CA . LEU A 1 187 ? 1.225 -12.423 3.137 1.00 89.38 187 LEU A CA 1
ATOM 1528 C C . LEU A 1 187 ? 0.015 -12.180 4.049 1.00 89.38 187 LEU A C 1
ATOM 1530 O O . LEU A 1 187 ? 0.107 -12.420 5.252 1.00 89.38 187 LEU A O 1
ATOM 1534 N N . GLU A 1 188 ? -1.120 -11.760 3.493 1.00 91.50 188 GLU A N 1
ATOM 1535 C CA . GLU A 1 188 ? -2.365 -11.587 4.245 1.00 91.50 188 GLU A CA 1
ATOM 1536 C C . GLU A 1 188 ? -2.865 -12.909 4.832 1.00 91.50 188 GLU A C 1
ATOM 1538 O O . GLU A 1 188 ? -3.185 -12.964 6.017 1.00 91.50 188 GLU A O 1
ATOM 1543 N N . ALA A 1 189 ? -2.840 -13.997 4.057 1.00 89.31 189 ALA A N 1
ATOM 1544 C CA . ALA A 1 189 ? -3.191 -15.327 4.546 1.00 89.31 189 ALA A CA 1
ATOM 1545 C C . ALA A 1 189 ? -2.270 -15.773 5.694 1.00 89.31 189 ALA A C 1
ATOM 1547 O O . ALA A 1 189 ? -2.745 -16.301 6.700 1.00 89.31 189 ALA A O 1
ATOM 1548 N N . CYS A 1 190 ? -0.964 -15.508 5.592 1.00 87.75 190 CYS A N 1
ATOM 1549 C CA . CYS A 1 190 ? -0.016 -15.773 6.670 1.00 87.75 190 CYS A CA 1
ATOM 1550 C C . CYS A 1 190 ? -0.371 -15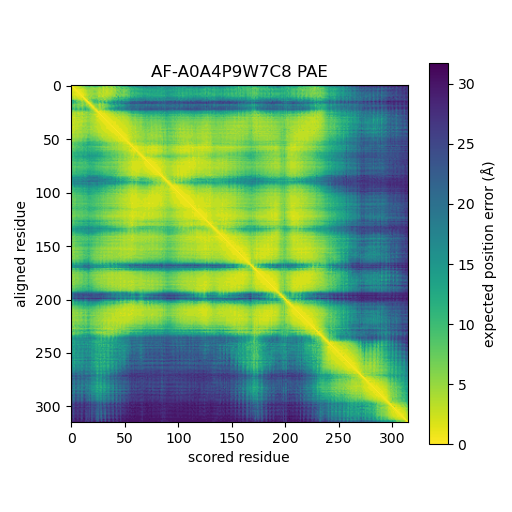.005 7.947 1.00 87.75 190 CYS A C 1
ATOM 1552 O O . CYS A 1 190 ? -0.360 -15.619 9.008 1.00 87.75 190 CYS A O 1
ATOM 1554 N N . VAL A 1 191 ? -0.715 -13.713 7.859 1.00 85.75 191 VAL A N 1
ATOM 1555 C CA . VAL A 1 191 ? -1.100 -12.886 9.023 1.00 85.75 191 VAL A CA 1
ATOM 1556 C C . VAL A 1 191 ? -2.463 -13.292 9.599 1.00 85.75 191 VAL A C 1
ATOM 1558 O O . VAL A 1 191 ? -2.657 -13.267 10.815 1.00 85.75 191 VAL A O 1
ATOM 1561 N N . ALA A 1 192 ? -3.405 -13.695 8.746 1.00 85.62 192 ALA A N 1
ATOM 1562 C CA . ALA A 1 192 ? -4.723 -14.157 9.166 1.00 85.62 192 ALA A CA 1
ATOM 1563 C C . ALA A 1 192 ? -4.645 -15.494 9.925 1.00 85.62 192 ALA A C 1
ATOM 1565 O O . ALA A 1 192 ? -5.297 -15.665 10.956 1.00 85.62 192 ALA A O 1
ATOM 1566 N N . ILE A 1 193 ? -3.824 -16.433 9.437 1.00 84.38 193 ILE A N 1
ATOM 1567 C CA . ILE A 1 193 ? -3.674 -17.780 10.012 1.00 84.38 193 ILE A CA 1
ATOM 1568 C C . ILE A 1 193 ? -2.722 -17.768 11.209 1.00 84.38 193 ILE A C 1
ATOM 1570 O O . ILE A 1 193 ? -3.001 -18.368 12.246 1.00 84.38 193 ILE A O 1
ATOM 1574 N N . ARG A 1 194 ? -1.579 -17.094 11.077 1.00 78.50 194 ARG A N 1
ATOM 1575 C CA . ARG A 1 194 ? -0.568 -16.963 12.122 1.00 78.50 194 ARG A CA 1
ATOM 1576 C C . ARG A 1 194 ? -0.524 -15.500 12.523 1.00 78.50 194 ARG A C 1
ATOM 1578 O O . ARG A 1 194 ? -0.199 -14.649 11.707 1.00 78.50 194 ARG A O 1
ATOM 1585 N N . ALA A 1 195 ? -0.747 -15.210 13.802 1.00 68.50 195 ALA A N 1
ATOM 1586 C CA . ALA A 1 195 ? -0.551 -13.878 14.379 1.00 68.50 195 ALA A CA 1
ATOM 1587 C C . ALA A 1 195 ? 0.947 -13.481 14.425 1.00 68.50 195 ALA A C 1
ATOM 1589 O O . ALA A 1 195 ? 1.468 -13.058 15.454 1.00 68.50 195 ALA A O 1
ATOM 1590 N N . SER A 1 196 ? 1.689 -13.688 13.334 1.00 65.12 196 SER A N 1
ATOM 1591 C CA . SER A 1 196 ? 3.071 -13.268 13.198 1.00 65.12 196 SER A CA 1
ATOM 1592 C C . SER A 1 196 ? 3.096 -11.762 12.968 1.00 65.12 196 SER A C 1
ATOM 1594 O O . SER A 1 196 ? 2.493 -11.290 11.997 1.00 65.12 196 SER A O 1
ATOM 1596 N N . PRO A 1 197 ? 3.811 -10.994 13.803 1.00 62.12 197 PRO A N 1
ATOM 1597 C CA . PRO A 1 197 ? 4.056 -9.603 13.498 1.00 62.12 197 PRO A CA 1
ATOM 1598 C C . PRO A 1 197 ? 4.889 -9.554 12.218 1.00 62.12 197 PRO A C 1
ATOM 1600 O O . PRO A 1 197 ? 5.997 -10.086 12.155 1.00 62.12 197 PRO A O 1
ATOM 1603 N N . LEU A 1 198 ? 4.342 -8.923 11.183 1.00 64.50 198 LEU A N 1
ATOM 1604 C CA . LEU A 1 198 ? 5.120 -8.473 10.037 1.00 64.50 198 LEU A CA 1
ATOM 1605 C C . LEU A 1 198 ? 6.346 -7.706 10.574 1.00 64.50 198 LEU A C 1
ATOM 1607 O O . LEU A 1 198 ? 6.141 -6.722 11.295 1.00 64.50 198 LEU A O 1
ATOM 1611 N N . PRO A 1 199 ? 7.592 -8.118 10.264 1.00 63.03 199 PRO A N 1
ATOM 1612 C CA . PRO A 1 199 ? 8.805 -7.465 10.755 1.00 63.03 199 PRO A CA 1
ATOM 1613 C C . PRO A 1 199 ? 9.040 -6.164 9.979 1.00 63.03 199 PRO A C 1
ATOM 1615 O O . PRO A 1 199 ? 9.988 -6.024 9.216 1.00 63.03 199 PRO A O 1
ATOM 1618 N N . TRP A 1 200 ? 8.121 -5.211 10.105 1.00 58.56 200 TRP A N 1
ATOM 1619 C CA . TRP A 1 200 ? 8.211 -3.913 9.452 1.00 58.56 200 TRP A CA 1
ATOM 1620 C C . TRP A 1 200 ? 8.659 -2.876 10.474 1.00 58.56 200 TRP A C 1
ATOM 1622 O O . TRP A 1 200 ? 7.868 -2.407 11.290 1.00 58.56 200 TRP A O 1
ATOM 1632 N N . ILE A 1 201 ? 9.940 -2.510 10.376 1.00 57.78 201 ILE A N 1
ATOM 1633 C CA . ILE A 1 201 ? 10.605 -1.423 11.117 1.00 57.78 201 ILE A CA 1
ATOM 1634 C C . ILE A 1 201 ? 9.914 -0.065 10.873 1.00 57.78 201 ILE A C 1
ATOM 1636 O O . ILE A 1 201 ? 10.012 0.836 11.698 1.00 57.78 201 ILE A O 1
ATOM 1640 N N . PHE A 1 202 ? 9.179 0.082 9.767 1.00 62.25 202 PHE A N 1
ATOM 1641 C CA . PHE A 1 202 ? 8.655 1.371 9.314 1.00 62.25 202 PHE A CA 1
ATOM 1642 C C . PHE A 1 202 ? 7.412 1.887 10.066 1.00 62.25 202 PHE A C 1
ATOM 1644 O O . PHE A 1 202 ? 7.215 3.094 10.082 1.00 62.25 202 PHE A O 1
ATOM 1651 N N . PHE A 1 203 ? 6.604 1.032 10.716 1.00 71.44 203 PHE A N 1
ATOM 1652 C CA . PHE A 1 203 ? 5.375 1.467 11.417 1.00 71.44 203 PHE A CA 1
ATOM 1653 C C . PHE A 1 203 ? 5.109 0.665 12.704 1.00 71.44 203 PHE A C 1
ATOM 1655 O O . PHE A 1 203 ? 4.240 -0.219 12.723 1.00 71.44 203 PHE A O 1
ATOM 1662 N N . PRO A 1 204 ? 5.849 0.939 13.794 1.00 72.31 204 PRO A N 1
ATOM 1663 C CA . PRO A 1 204 ? 5.681 0.225 15.058 1.00 72.31 204 PRO A CA 1
ATOM 1664 C C . PRO A 1 204 ? 4.351 0.537 15.764 1.00 72.31 204 PRO A C 1
ATOM 1666 O O . PRO A 1 204 ? 3.838 -0.316 16.478 1.00 72.31 204 PRO A O 1
ATOM 1669 N N . TRP A 1 205 ? 3.755 1.712 15.529 1.00 76.56 205 TRP A N 1
ATOM 1670 C CA . TRP A 1 205 ? 2.505 2.147 16.174 1.00 76.56 205 TRP A CA 1
ATOM 1671 C C . TRP A 1 205 ? 1.217 1.652 15.491 1.00 76.56 205 TRP A C 1
ATOM 1673 O O . TRP A 1 205 ? 0.124 1.945 15.968 1.00 76.56 205 TRP A O 1
ATOM 1683 N N . ARG A 1 206 ? 1.311 0.929 14.367 1.00 82.94 206 ARG A N 1
ATOM 1684 C CA . ARG A 1 206 ? 0.142 0.448 13.606 1.00 82.94 206 ARG A CA 1
ATOM 1685 C C . ARG A 1 206 ? -0.152 -1.024 13.886 1.00 82.94 206 ARG A C 1
ATOM 1687 O O . ARG A 1 206 ? 0.770 -1.833 14.030 1.00 82.94 206 ARG A O 1
ATOM 1694 N N . THR A 1 207 ? -1.435 -1.385 13.900 1.00 85.25 207 THR A N 1
ATOM 1695 C CA . THR A 1 207 ? -1.873 -2.782 14.057 1.00 85.25 207 THR A CA 1
ATOM 1696 C C . THR A 1 207 ? -1.572 -3.606 12.798 1.00 85.25 207 THR A C 1
ATOM 1698 O O . THR A 1 207 ? -1.440 -3.041 11.707 1.00 85.25 207 THR A O 1
ATOM 1701 N N . PRO A 1 208 ? -1.454 -4.943 12.902 1.00 86.31 208 PRO A N 1
ATOM 1702 C CA . PRO A 1 208 ? -1.270 -5.811 11.736 1.00 86.31 208 PRO A CA 1
ATOM 1703 C C . PRO A 1 208 ? -2.335 -5.604 10.647 1.00 86.31 208 PRO A C 1
ATOM 1705 O O . PRO A 1 208 ? -1.980 -5.458 9.479 1.00 86.31 208 PRO A O 1
ATOM 1708 N N . SER A 1 209 ? -3.610 -5.486 11.025 1.00 86.31 209 SER A N 1
ATOM 1709 C CA . SER A 1 209 ? -4.720 -5.184 10.109 1.00 86.31 209 SER A CA 1
ATOM 1710 C C . SER A 1 209 ? -4.537 -3.865 9.342 1.00 86.31 209 SER A C 1
ATOM 1712 O O . SER A 1 209 ? -4.713 -3.815 8.125 1.00 86.31 209 SER A O 1
ATOM 1714 N N . GLN A 1 210 ? -4.094 -2.801 10.020 1.00 88.50 210 GLN A N 1
ATOM 1715 C CA . GLN A 1 210 ? -3.808 -1.507 9.390 1.00 88.50 210 GLN A CA 1
ATOM 1716 C C . GLN A 1 210 ? -2.630 -1.583 8.413 1.00 88.50 210 GLN A C 1
ATOM 1718 O O . GLN A 1 210 ? -2.658 -0.948 7.360 1.00 88.50 210 GLN A O 1
ATOM 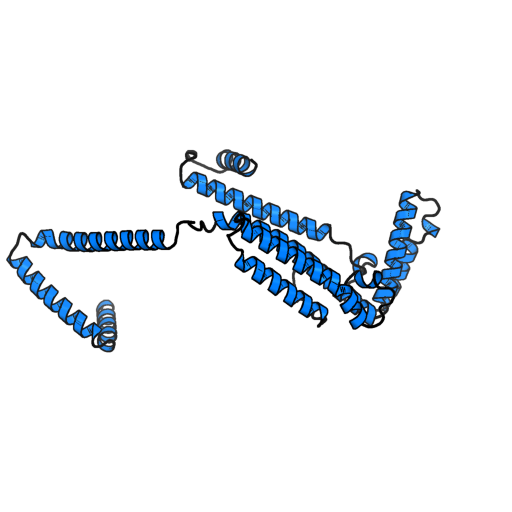1723 N N . LYS A 1 211 ? -1.607 -2.389 8.720 1.00 87.19 211 LYS A N 1
ATOM 1724 C CA . LYS A 1 211 ? -0.473 -2.609 7.808 1.00 87.19 211 LYS A CA 1
ATOM 1725 C C . LYS A 1 211 ? -0.919 -3.280 6.509 1.00 87.19 211 LYS A C 1
ATOM 1727 O O . LYS A 1 211 ? -0.443 -2.891 5.447 1.00 87.19 211 LYS A O 1
ATOM 1732 N N . ILE A 1 212 ? -1.842 -4.242 6.580 1.00 88.75 212 ILE A N 1
ATOM 1733 C CA . ILE A 1 212 ? -2.412 -4.897 5.391 1.00 88.75 212 ILE A CA 1
ATOM 1734 C C . ILE A 1 212 ? -3.188 -3.884 4.543 1.00 88.75 212 ILE A C 1
ATOM 1736 O O . ILE A 1 212 ? -2.976 -3.823 3.335 1.00 88.75 212 ILE A O 1
ATOM 1740 N N . ALA A 1 213 ? -4.005 -3.028 5.166 1.00 88.62 213 ALA A N 1
ATOM 1741 C CA . ALA A 1 213 ? -4.745 -1.986 4.451 1.00 88.62 213 ALA A CA 1
ATOM 1742 C C . ALA A 1 213 ? -3.811 -1.005 3.710 1.00 88.62 213 ALA A C 1
ATOM 1744 O O . ALA A 1 213 ? -4.033 -0.696 2.537 1.00 88.62 213 ALA A O 1
ATOM 1745 N N . ILE A 1 214 ? -2.719 -0.576 4.356 1.00 89.12 214 ILE A N 1
ATOM 1746 C CA . ILE A 1 214 ? -1.681 0.247 3.712 1.00 89.12 214 ILE A CA 1
ATOM 1747 C C . ILE A 1 214 ? -1.051 -0.509 2.537 1.00 89.12 214 ILE A C 1
ATOM 1749 O O . ILE A 1 214 ? -0.820 0.072 1.480 1.00 89.12 214 ILE A O 1
ATOM 1753 N N . LEU A 1 215 ? -0.783 -1.807 2.697 1.00 89.12 215 LEU A N 1
ATOM 1754 C CA . LEU A 1 215 ? -0.158 -2.627 1.663 1.00 89.12 215 LEU A CA 1
ATOM 1755 C C . LEU A 1 215 ? -1.069 -2.816 0.438 1.00 89.12 215 LEU A C 1
ATOM 1757 O O . LEU A 1 215 ? -0.582 -2.748 -0.689 1.00 89.12 215 LEU A O 1
ATOM 1761 N N . HIS A 1 216 ? -2.382 -2.971 0.638 1.00 91.06 216 HIS A N 1
ATOM 1762 C CA . HIS A 1 216 ? -3.385 -2.975 -0.435 1.00 91.06 216 HIS A CA 1
ATOM 1763 C C . HIS A 1 216 ? -3.362 -1.669 -1.233 1.00 91.06 216 HIS A C 1
ATOM 1765 O O . HIS A 1 216 ? -3.282 -1.690 -2.463 1.00 91.06 216 HIS A O 1
ATOM 1771 N N . GLN A 1 217 ? -3.382 -0.526 -0.546 1.00 89.94 217 GLN A N 1
ATOM 1772 C CA . GLN A 1 217 ? -3.363 0.786 -1.199 1.00 89.94 217 GLN A CA 1
ATOM 1773 C C . GLN A 1 217 ? -2.029 1.050 -1.912 1.00 89.94 217 GLN A C 1
ATOM 1775 O O . GLN A 1 217 ? -2.017 1.469 -3.073 1.00 89.94 217 GLN A O 1
ATOM 1780 N N . LEU A 1 218 ? -0.906 0.721 -1.268 1.00 89.25 218 LEU A N 1
ATOM 1781 C CA . LEU A 1 218 ? 0.426 0.785 -1.867 1.00 89.25 218 LEU A CA 1
ATOM 1782 C C . LEU A 1 218 ? 0.528 -0.071 -3.125 1.00 89.25 218 LEU A C 1
ATOM 1784 O O . LEU A 1 218 ? 1.086 0.383 -4.120 1.00 89.25 218 LEU A O 1
ATOM 1788 N N . PHE A 1 219 ? -0.012 -1.289 -3.106 1.00 91.31 219 PHE A N 1
ATOM 1789 C CA . PHE A 1 219 ? 0.018 -2.180 -4.260 1.00 91.31 219 PHE A CA 1
ATOM 1790 C C . PHE A 1 219 ? -0.670 -1.556 -5.480 1.00 91.31 219 PHE A C 1
ATOM 1792 O O . PHE A 1 219 ? -0.106 -1.575 -6.578 1.00 91.31 219 PHE A O 1
ATOM 1799 N N . VAL A 1 220 ? -1.851 -0.957 -5.299 1.00 88.56 220 VAL A N 1
ATOM 1800 C CA . VAL A 1 220 ? -2.579 -0.280 -6.386 1.00 88.56 220 VAL A CA 1
ATOM 1801 C C . VAL A 1 220 ? -1.770 0.903 -6.919 1.00 88.56 220 VAL A C 1
ATOM 1803 O O . VAL A 1 220 ? -1.553 1.029 -8.126 1.00 88.56 220 VAL A O 1
ATOM 1806 N N . VAL A 1 221 ? -1.261 1.739 -6.018 1.00 88.81 221 VAL A N 1
ATOM 1807 C CA . VAL A 1 221 ? -0.499 2.948 -6.347 1.00 88.81 221 VAL A CA 1
ATOM 1808 C C . VAL A 1 221 ? 0.810 2.614 -7.080 1.00 88.81 221 VAL A C 1
ATOM 1810 O O . VAL A 1 221 ? 1.105 3.190 -8.131 1.00 88.81 221 VAL A O 1
ATOM 1813 N N . ILE A 1 222 ? 1.560 1.623 -6.594 1.00 87.44 222 ILE A N 1
ATOM 1814 C CA . ILE A 1 222 ? 2.784 1.124 -7.235 1.00 87.44 222 ILE A CA 1
ATOM 1815 C C . ILE A 1 222 ? 2.460 0.496 -8.593 1.00 87.44 222 ILE A C 1
ATOM 1817 O O . ILE A 1 222 ? 3.178 0.739 -9.563 1.00 87.44 222 ILE A O 1
ATOM 1821 N N . SER A 1 223 ? 1.362 -0.257 -8.708 1.00 86.88 223 SER A N 1
ATOM 1822 C CA . SER A 1 223 ? 0.938 -0.865 -9.977 1.00 86.88 223 SER A CA 1
ATOM 1823 C C . SER A 1 223 ? 0.637 0.184 -11.050 1.00 86.88 223 SER A C 1
ATOM 1825 O O . SER A 1 223 ? 1.016 0.011 -12.215 1.00 86.88 223 SER A O 1
ATOM 1827 N N . ILE A 1 224 ? -0.000 1.295 -10.669 1.00 83.81 224 ILE A N 1
ATOM 1828 C CA . ILE A 1 224 ? -0.255 2.431 -11.563 1.00 83.81 224 ILE A CA 1
ATOM 1829 C C . ILE A 1 224 ? 1.063 3.110 -11.940 1.00 83.81 224 ILE A C 1
ATOM 1831 O O . ILE A 1 224 ? 1.320 3.333 -13.123 1.00 83.81 224 ILE A O 1
ATOM 1835 N N . ALA A 1 225 ? 1.939 3.384 -10.975 1.00 84.50 225 ALA A N 1
ATOM 1836 C CA . ALA A 1 225 ? 3.221 4.021 -11.257 1.00 84.50 225 ALA A CA 1
ATOM 1837 C C . ALA A 1 225 ? 4.126 3.185 -12.161 1.00 84.50 225 ALA A C 1
ATOM 1839 O O . ALA A 1 225 ? 4.729 3.725 -13.087 1.00 84.50 225 ALA A O 1
ATOM 1840 N N . PHE A 1 226 ? 4.176 1.868 -11.961 1.00 84.12 226 PHE A N 1
ATOM 1841 C CA . PHE A 1 226 ? 4.941 0.964 -12.818 1.00 84.12 226 PHE A CA 1
ATOM 1842 C C . PHE A 1 226 ? 4.456 1.016 -14.273 1.00 84.12 226 PHE A C 1
ATOM 1844 O O . PHE A 1 226 ? 5.251 0.923 -15.206 1.00 84.12 226 PHE A O 1
ATOM 1851 N N . SER A 1 227 ? 3.157 1.248 -14.474 1.00 80.75 227 SER A N 1
ATOM 1852 C CA . SER A 1 227 ? 2.553 1.436 -15.797 1.00 80.75 227 SER A CA 1
ATOM 1853 C C . SER A 1 227 ? 3.012 2.720 -16.488 1.00 80.75 227 SER A C 1
ATOM 1855 O O . SER A 1 227 ? 3.193 2.733 -17.701 1.00 80.75 227 SER A O 1
ATOM 1857 N N . GLN A 1 228 ? 3.191 3.799 -15.725 1.00 81.94 228 GLN A N 1
ATOM 1858 C CA . GLN A 1 228 ? 3.579 5.109 -16.256 1.00 81.94 228 GLN A CA 1
ATOM 1859 C C . GLN A 1 228 ? 5.094 5.224 -16.457 1.00 81.94 228 GLN A C 1
ATOM 1861 O O . GLN A 1 228 ? 5.558 5.757 -17.463 1.00 81.94 228 GLN A O 1
ATOM 1866 N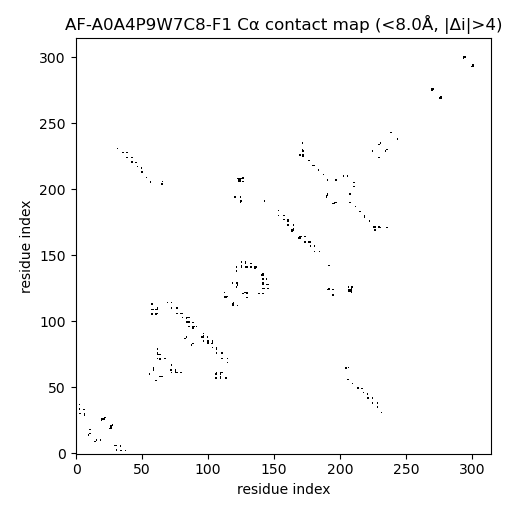 N . LEU A 1 229 ? 5.872 4.701 -15.508 1.00 82.88 229 LEU A N 1
ATOM 1867 C CA . LEU A 1 229 ? 7.334 4.767 -15.502 1.00 82.88 229 LEU A CA 1
ATOM 1868 C C . LEU A 1 229 ? 7.968 3.699 -16.393 1.00 82.88 229 LEU A C 1
ATOM 1870 O O . LEU A 1 229 ? 9.008 3.936 -17.005 1.00 82.88 229 LEU A O 1
ATOM 1874 N N . GLY A 1 230 ? 7.337 2.531 -16.478 1.00 79.62 230 GLY A N 1
ATOM 1875 C CA . GLY A 1 230 ? 7.852 1.366 -17.180 1.00 79.62 230 GLY A CA 1
ATOM 1876 C C . GLY A 1 230 ? 8.251 1.624 -18.635 1.00 79.62 230 GLY A C 1
ATOM 1877 O O . GLY A 1 230 ? 9.421 1.437 -18.964 1.00 79.62 230 GLY A O 1
ATOM 1878 N N . PRO A 1 231 ? 7.349 2.140 -19.490 1.00 79.81 231 PRO A N 1
ATOM 1879 C CA . PRO A 1 231 ? 7.662 2.442 -20.890 1.00 79.81 231 PRO A CA 1
ATOM 1880 C C . PRO A 1 231 ? 8.768 3.492 -21.078 1.00 79.81 231 PRO A C 1
ATOM 1882 O O . PRO A 1 231 ? 9.413 3.529 -22.123 1.00 79.81 231 PRO A O 1
ATOM 1885 N N . ILE A 1 232 ? 8.969 4.364 -20.085 1.00 79.25 232 ILE A N 1
ATOM 1886 C CA . ILE A 1 232 ? 9.943 5.461 -20.134 1.00 79.25 232 ILE A CA 1
ATOM 1887 C C . ILE A 1 232 ? 11.339 4.963 -19.753 1.00 79.25 232 ILE A C 1
ATOM 1889 O O . ILE A 1 232 ? 12.326 5.370 -20.367 1.00 79.25 232 ILE A O 1
ATOM 1893 N N . LEU A 1 233 ? 11.420 4.098 -18.739 1.00 77.75 233 LEU A N 1
ATOM 1894 C CA . LEU A 1 233 ? 12.673 3.505 -18.267 1.00 77.75 233 LEU A CA 1
ATOM 1895 C C . LEU A 1 233 ? 13.136 2.359 -19.169 1.00 77.75 233 LEU A C 1
ATOM 1897 O O . LEU A 1 233 ? 14.328 2.221 -19.432 1.00 77.75 233 LEU A O 1
ATOM 1901 N N . PHE A 1 234 ? 12.187 1.572 -19.670 1.00 76.06 234 PHE A N 1
ATOM 1902 C CA . PHE A 1 234 ? 12.427 0.414 -20.515 1.00 76.06 234 PHE A CA 1
ATOM 1903 C C . PHE A 1 234 ? 11.527 0.521 -21.748 1.00 76.06 234 PHE A C 1
ATOM 1905 O O . PHE A 1 234 ? 10.412 -0.010 -21.750 1.00 76.06 234 PHE A O 1
ATOM 1912 N N . PRO A 1 235 ? 11.970 1.226 -22.803 1.00 70.75 235 PRO A N 1
ATOM 1913 C CA . PRO A 1 235 ? 11.235 1.262 -24.056 1.00 70.75 235 PRO A CA 1
ATOM 1914 C C . PRO A 1 235 ? 11.207 -0.152 -24.641 1.00 70.75 235 PRO A C 1
ATOM 1916 O O . PRO A 1 235 ? 12.172 -0.625 -25.236 1.00 70.75 235 PRO A O 1
ATOM 1919 N N . VAL A 1 236 ? 10.101 -0.862 -24.429 1.00 65.75 236 VAL A N 1
ATOM 1920 C CA . VAL A 1 236 ? 9.868 -2.158 -25.059 1.00 65.75 236 VAL A CA 1
ATOM 1921 C C . VAL A 1 236 ? 9.477 -1.869 -26.497 1.00 65.75 236 VAL A C 1
ATOM 1923 O O . VAL A 1 236 ? 8.363 -1.411 -26.762 1.00 65.75 236 VAL A O 1
ATOM 1926 N N . ASP A 1 237 ? 10.398 -2.119 -27.428 1.00 65.00 237 ASP A N 1
ATOM 1927 C CA . ASP A 1 237 ? 10.063 -2.130 -28.849 1.00 65.00 237 ASP A CA 1
ATOM 1928 C C . ASP A 1 237 ? 8.845 -3.034 -29.047 1.00 65.00 237 ASP A C 1
ATOM 1930 O O . ASP A 1 237 ? 8.769 -4.108 -28.458 1.00 65.00 237 ASP A O 1
ATOM 1934 N N . ARG A 1 238 ? 7.853 -2.608 -29.832 1.00 65.69 238 ARG A N 1
ATOM 1935 C CA . ARG A 1 238 ? 6.635 -3.401 -30.103 1.00 65.69 238 ARG A CA 1
ATOM 1936 C C . ARG A 1 238 ? 6.712 -4.181 -31.416 1.00 65.69 238 ARG A C 1
ATOM 1938 O O . ARG A 1 238 ? 5.742 -4.809 -31.824 1.00 65.69 238 ARG A O 1
ATOM 1945 N N . ARG A 1 239 ? 7.867 -4.145 -32.090 1.00 73.12 239 ARG A N 1
ATOM 1946 C CA . ARG A 1 239 ? 8.078 -4.834 -33.371 1.00 73.12 239 ARG A CA 1
ATOM 1947 C C . ARG A 1 239 ? 7.968 -6.354 -33.186 1.00 73.12 239 ARG A C 1
ATOM 1949 O O . ARG A 1 239 ? 8.469 -6.856 -32.165 1.00 73.12 239 ARG A O 1
ATOM 1956 N N . PRO A 1 240 ? 7.362 -7.081 -34.147 1.00 79.75 240 PRO A N 1
ATOM 1957 C CA . PRO A 1 240 ? 7.254 -8.534 -34.087 1.00 79.75 240 PRO A CA 1
ATOM 1958 C C . PRO A 1 240 ? 8.645 -9.163 -33.978 1.00 79.75 240 PRO A C 1
ATOM 1960 O O . PRO A 1 240 ? 9.597 -8.690 -34.601 1.00 79.75 240 PRO A O 1
ATOM 1963 N N . LEU A 1 241 ? 8.761 -10.243 -33.198 1.00 79.81 241 LEU A N 1
ATOM 1964 C CA . LEU A 1 241 ? 10.043 -10.894 -32.899 1.00 79.81 241 LEU A CA 1
ATOM 1965 C C . LEU A 1 241 ? 10.832 -11.227 -34.172 1.00 79.81 241 LEU A C 1
ATOM 1967 O O . LEU A 1 241 ? 12.031 -10.984 -34.235 1.00 79.81 241 LEU A O 1
ATOM 1971 N N . LYS A 1 242 ? 10.135 -11.690 -35.217 1.00 84.25 242 LYS A N 1
ATOM 1972 C CA . LYS A 1 242 ? 10.726 -12.005 -36.522 1.00 84.25 242 LYS A CA 1
ATOM 1973 C C . LYS A 1 242 ? 11.459 -10.812 -37.140 1.00 84.25 242 LYS A C 1
ATOM 1975 O O . LYS A 1 242 ? 12.564 -10.975 -37.635 1.00 84.25 242 LYS A O 1
ATOM 1980 N N . GLN A 1 243 ? 10.872 -9.618 -37.079 1.00 87.19 243 GLN A N 1
ATOM 1981 C CA . GLN A 1 243 ? 11.489 -8.412 -37.629 1.00 87.19 243 GLN A CA 1
ATOM 1982 C C . GLN A 1 243 ? 12.719 -7.992 -36.819 1.00 87.19 243 GLN A C 1
ATOM 1984 O O . GLN A 1 243 ? 13.694 -7.534 -37.400 1.00 87.19 243 GLN A O 1
ATOM 1989 N N . ARG A 1 244 ? 12.709 -8.211 -35.497 1.00 80.62 244 ARG A N 1
ATOM 1990 C CA . ARG A 1 244 ? 13.885 -7.953 -34.654 1.00 80.62 244 ARG A CA 1
ATOM 1991 C C . ARG A 1 244 ? 15.017 -8.924 -34.922 1.00 80.62 244 ARG A C 1
ATOM 1993 O O . ARG A 1 244 ? 16.156 -8.496 -34.981 1.00 80.62 244 ARG A O 1
ATOM 2000 N N . LEU A 1 245 ? 14.704 -10.209 -35.079 1.00 88.75 245 LEU A N 1
ATOM 2001 C CA . LEU A 1 245 ? 15.702 -11.219 -35.421 1.00 88.75 245 LEU A CA 1
ATOM 2002 C C . LEU A 1 245 ? 16.341 -10.902 -36.775 1.00 88.75 245 LEU A C 1
ATOM 2004 O O . LEU A 1 245 ? 17.556 -10.955 -36.886 1.00 88.75 245 LEU A O 1
ATOM 2008 N N . LEU A 1 246 ? 15.538 -10.482 -37.756 1.00 91.94 246 LEU A N 1
ATOM 2009 C CA . LEU A 1 246 ? 16.022 -10.022 -39.061 1.00 91.94 246 LEU A CA 1
ATOM 2010 C C . LEU A 1 246 ? 16.903 -8.770 -38.972 1.00 91.94 246 LEU A C 1
ATOM 2012 O O . LEU A 1 246 ? 17.917 -8.688 -39.653 1.00 91.94 246 LEU A O 1
ATOM 2016 N N . GLU A 1 247 ? 16.533 -7.791 -38.148 1.00 90.19 247 GLU A N 1
ATOM 2017 C CA . GLU A 1 247 ? 17.336 -6.580 -37.945 1.00 90.19 247 GLU A CA 1
ATOM 2018 C C . GLU A 1 247 ? 18.654 -6.902 -37.227 1.00 90.19 247 GLU A C 1
ATOM 2020 O O . GLU A 1 247 ? 19.708 -6.420 -37.631 1.00 90.19 247 GLU A O 1
ATOM 2025 N N . LEU A 1 248 ? 18.613 -7.773 -36.216 1.00 91.69 248 LEU A N 1
ATOM 2026 C CA . LEU A 1 248 ? 19.796 -8.218 -35.484 1.00 91.69 248 LEU A CA 1
ATOM 2027 C C . LEU A 1 248 ? 20.750 -9.022 -36.377 1.00 91.69 248 LEU A C 1
ATOM 2029 O O . LEU A 1 248 ? 21.956 -8.810 -36.311 1.00 91.69 248 LEU A O 1
ATOM 2033 N N . ASP A 1 249 ? 20.210 -9.901 -37.223 1.00 93.69 249 ASP A N 1
ATOM 2034 C CA . ASP A 1 249 ? 20.967 -10.670 -38.217 1.00 93.69 249 ASP A CA 1
ATOM 2035 C C . ASP A 1 249 ? 21.545 -9.761 -39.316 1.00 93.69 249 ASP A C 1
ATOM 2037 O O . ASP A 1 249 ? 22.684 -9.909 -39.753 1.00 93.69 249 ASP A O 1
ATOM 2041 N N . GLY A 1 250 ? 20.798 -8.726 -39.706 1.00 94.50 250 GLY A N 1
ATOM 2042 C CA . GLY A 1 250 ? 21.291 -7.685 -40.602 1.00 94.50 250 GLY A CA 1
ATOM 2043 C C . GLY A 1 250 ? 22.469 -6.911 -40.004 1.00 94.50 250 GLY A C 1
ATOM 2044 O O . GLY A 1 250 ? 23.486 -6.726 -40.673 1.00 94.50 250 GLY A O 1
ATOM 2045 N N . ILE A 1 251 ? 22.358 -6.490 -38.741 1.00 95.06 251 ILE A N 1
ATOM 2046 C CA . ILE A 1 251 ? 23.421 -5.767 -38.030 1.00 95.06 251 ILE A CA 1
ATOM 2047 C C . ILE A 1 251 ? 24.633 -6.674 -37.803 1.00 95.06 251 ILE A C 1
ATOM 2049 O O . ILE A 1 251 ? 25.754 -6.240 -38.056 1.00 95.06 251 ILE A O 1
ATOM 2053 N N . SER A 1 252 ? 24.440 -7.924 -37.373 1.00 94.88 252 SER A N 1
ATOM 2054 C CA . SER A 1 252 ? 25.542 -8.876 -37.186 1.00 94.88 252 SER A CA 1
ATOM 2055 C C . SER A 1 252 ? 26.263 -9.148 -38.510 1.00 94.88 252 SER A C 1
ATOM 2057 O O . SER A 1 252 ? 27.494 -9.141 -38.555 1.00 94.88 252 SER A O 1
ATOM 2059 N N . GLY A 1 253 ? 25.513 -9.282 -39.607 1.00 95.56 253 GLY A N 1
ATOM 2060 C CA . GLY A 1 253 ? 26.051 -9.439 -40.952 1.00 95.56 253 GLY A CA 1
ATOM 2061 C C . GLY A 1 253 ? 26.812 -8.206 -41.443 1.00 95.56 253 GLY A C 1
ATOM 2062 O O . GLY A 1 253 ? 27.863 -8.347 -42.070 1.00 95.56 253 GLY A O 1
ATOM 2063 N N . MET A 1 254 ? 26.331 -6.994 -41.151 1.00 94.00 254 MET A N 1
ATOM 2064 C CA . MET A 1 254 ? 27.065 -5.759 -41.451 1.00 94.00 254 MET A CA 1
ATOM 2065 C C . MET A 1 254 ? 28.361 -5.670 -40.646 1.00 94.00 254 MET A C 1
ATOM 2067 O O . MET A 1 254 ? 29.411 -5.421 -41.233 1.00 94.00 254 MET A O 1
ATOM 2071 N N . LEU A 1 255 ? 28.307 -5.958 -39.344 1.00 95.19 255 LEU A N 1
ATOM 2072 C CA . LEU A 1 255 ? 29.477 -5.940 -38.467 1.00 95.19 255 LEU A CA 1
ATOM 2073 C C . LEU A 1 255 ? 30.535 -6.960 -38.918 1.00 95.19 255 LEU A C 1
ATOM 2075 O O . LEU A 1 255 ? 31.728 -6.671 -38.909 1.00 95.19 255 LEU A O 1
ATOM 2079 N N . ALA A 1 256 ? 30.101 -8.145 -39.359 1.00 95.00 256 ALA A N 1
ATOM 2080 C CA . ALA A 1 256 ? 30.982 -9.173 -39.907 1.00 95.00 256 ALA A CA 1
ATOM 2081 C C . ALA A 1 256 ? 31.620 -8.750 -41.241 1.00 95.00 256 ALA A C 1
ATOM 2083 O O . ALA A 1 256 ? 32.788 -9.035 -41.497 1.00 95.00 256 ALA A O 1
ATOM 2084 N N . LYS A 1 257 ? 30.883 -8.047 -42.108 1.00 93.94 257 LYS A N 1
ATOM 2085 C CA . LYS A 1 257 ? 31.448 -7.502 -43.352 1.00 93.94 257 LYS A CA 1
ATOM 2086 C C . LYS A 1 257 ? 32.449 -6.387 -43.073 1.00 93.94 257 LYS A C 1
ATOM 2088 O O . LYS A 1 257 ? 33.498 -6.346 -43.711 1.00 93.94 257 LYS A O 1
ATOM 2093 N N . GLU A 1 258 ? 32.137 -5.510 -42.126 1.00 94.12 258 GLU A N 1
ATOM 2094 C CA . GLU A 1 258 ? 33.020 -4.424 -41.708 1.00 94.12 258 GLU A CA 1
ATOM 2095 C C . GLU A 1 258 ? 34.308 -4.967 -41.084 1.00 94.12 258 GLU A C 1
ATOM 2097 O O . GLU A 1 258 ? 35.389 -4.516 -41.449 1.00 94.12 258 GLU A O 1
ATOM 2102 N N . SER A 1 259 ? 34.229 -5.997 -40.235 1.00 92.75 259 SER A N 1
ATOM 2103 C CA . SER A 1 259 ? 35.421 -6.619 -39.651 1.00 92.75 259 SER A CA 1
ATOM 2104 C C . SER A 1 259 ? 36.320 -7.262 -40.710 1.00 92.75 259 SER A C 1
ATOM 2106 O O . SER A 1 259 ? 37.537 -7.087 -40.665 1.00 92.75 259 SER A O 1
ATOM 2108 N N . VAL A 1 260 ? 35.745 -7.930 -41.716 1.00 91.31 260 VAL A N 1
ATOM 2109 C CA . VAL A 1 260 ? 36.504 -8.468 -42.859 1.00 91.31 260 VAL A CA 1
ATOM 2110 C C . VAL A 1 260 ? 37.115 -7.346 -43.700 1.00 91.31 260 VAL A C 1
ATOM 2112 O O . VAL A 1 260 ? 38.254 -7.472 -44.148 1.00 91.31 260 VAL A O 1
ATOM 2115 N N . ALA A 1 261 ? 36.394 -6.247 -43.922 1.00 91.25 261 ALA A N 1
ATOM 2116 C CA . ALA A 1 261 ? 36.904 -5.099 -44.666 1.00 91.25 261 ALA A CA 1
ATOM 2117 C C . ALA A 1 261 ? 38.054 -4.402 -43.922 1.00 91.25 261 ALA A C 1
ATOM 2119 O O . ALA A 1 261 ? 39.090 -4.146 -44.528 1.00 91.25 261 ALA A O 1
ATOM 2120 N N . MET A 1 262 ? 37.916 -4.170 -42.613 1.00 90.62 262 MET A N 1
ATOM 2121 C CA . MET A 1 262 ? 38.986 -3.635 -41.763 1.00 90.62 262 MET A CA 1
ATOM 2122 C C . MET A 1 262 ? 40.202 -4.557 -41.744 1.00 90.62 262 MET A C 1
ATOM 2124 O O . MET A 1 262 ? 41.332 -4.091 -41.866 1.00 90.62 262 MET A O 1
ATOM 2128 N N . PHE A 1 263 ? 39.977 -5.869 -41.639 1.00 89.19 263 PHE A N 1
ATOM 2129 C CA . PHE A 1 263 ? 41.044 -6.858 -41.719 1.00 89.19 263 PHE A CA 1
ATOM 2130 C C . PHE A 1 263 ? 41.782 -6.753 -43.057 1.00 89.19 263 PHE A C 1
ATOM 2132 O O . PHE A 1 263 ? 43.000 -6.658 -43.070 1.00 89.19 263 PHE A O 1
ATOM 2139 N N . ARG A 1 264 ? 41.062 -6.681 -44.184 1.00 85.19 264 ARG A N 1
ATOM 2140 C CA . ARG A 1 264 ? 41.667 -6.497 -45.515 1.00 85.19 264 ARG A CA 1
ATOM 2141 C C . ARG A 1 264 ? 42.438 -5.185 -45.639 1.00 85.19 264 ARG A C 1
ATOM 2143 O O . ARG A 1 264 ? 43.555 -5.206 -46.143 1.00 85.19 264 ARG A O 1
ATOM 2150 N N . ALA A 1 265 ? 41.878 -4.081 -45.152 1.00 88.50 265 ALA A N 1
ATOM 2151 C CA . ALA A 1 265 ? 42.532 -2.774 -45.167 1.00 88.50 265 ALA A CA 1
ATOM 2152 C C . ALA A 1 265 ? 43.847 -2.783 -44.367 1.00 88.50 265 ALA A C 1
ATOM 2154 O O . ALA A 1 265 ? 44.832 -2.179 -44.782 1.00 88.50 265 ALA A O 1
ATOM 2155 N N . ALA A 1 266 ? 43.916 -3.540 -43.265 1.00 86.19 266 ALA A N 1
ATOM 2156 C CA . ALA A 1 266 ? 45.156 -3.712 -42.508 1.00 86.19 266 ALA A CA 1
ATOM 2157 C C . ALA A 1 266 ? 46.275 -4.408 -43.314 1.00 86.19 266 ALA A C 1
ATOM 2159 O O . ALA A 1 266 ? 47.451 -4.226 -43.000 1.00 86.19 266 ALA A O 1
ATOM 2160 N N . PHE A 1 267 ? 45.932 -5.172 -44.359 1.00 83.81 267 PHE A N 1
ATOM 2161 C CA . PHE A 1 267 ? 46.898 -5.857 -45.230 1.00 83.81 267 PHE A CA 1
ATOM 2162 C C . PHE A 1 267 ? 47.188 -5.146 -46.551 1.00 83.81 267 PHE A C 1
ATOM 2164 O O . PHE A 1 267 ? 48.137 -5.508 -47.242 1.00 83.81 267 PHE A O 1
ATOM 2171 N N . GLU A 1 268 ? 46.432 -4.104 -46.881 1.00 83.81 268 GLU A N 1
ATOM 2172 C CA . GLU A 1 268 ? 46.639 -3.266 -48.062 1.00 83.81 268 GLU A CA 1
ATOM 2173 C C . GLU A 1 268 ? 48.077 -2.713 -48.218 1.00 83.81 268 GLU A C 1
ATOM 2175 O O . GLU A 1 268 ? 48.612 -2.791 -49.329 1.00 83.81 268 GLU A O 1
ATOM 2180 N N . PRO A 1 269 ? 48.782 -2.254 -47.156 1.00 83.19 269 PRO A N 1
ATOM 2181 C CA . PRO A 1 269 ? 50.167 -1.787 -47.296 1.00 83.19 269 PRO A CA 1
ATOM 2182 C C . PRO A 1 269 ? 51.167 -2.901 -47.643 1.00 83.19 269 PRO A C 1
ATOM 2184 O O . PRO A 1 269 ? 52.210 -2.618 -48.224 1.00 83.19 269 PRO A O 1
ATOM 2187 N N . PHE A 1 270 ? 50.856 -4.166 -47.341 1.00 80.62 270 PHE A N 1
ATOM 2188 C CA . PHE A 1 270 ? 51.712 -5.310 -47.676 1.00 80.62 270 PHE A CA 1
ATOM 2189 C C . PHE A 1 270 ? 51.467 -5.840 -49.095 1.00 80.62 270 PHE A C 1
ATOM 2191 O O . PHE A 1 270 ? 52.245 -6.653 -49.582 1.00 80.62 270 PHE A O 1
ATOM 2198 N N . ALA A 1 271 ? 50.415 -5.379 -49.781 1.00 74.00 271 ALA A N 1
ATOM 2199 C CA . ALA A 1 271 ? 50.064 -5.852 -51.120 1.00 74.00 271 ALA A CA 1
ATOM 2200 C C . ALA A 1 271 ? 51.057 -5.405 -52.210 1.00 74.00 271 ALA A C 1
ATOM 2202 O O . ALA A 1 271 ? 51.147 -6.044 -53.255 1.00 74.00 271 ALA A O 1
ATOM 2203 N N . HIS A 1 272 ? 51.795 -4.316 -51.974 1.00 79.06 272 HIS A N 1
ATOM 2204 C CA . HIS A 1 272 ? 52.718 -3.731 -52.952 1.00 79.06 272 HIS A CA 1
ATOM 2205 C C . HIS A 1 272 ? 54.154 -4.276 -52.841 1.00 79.06 272 HIS A C 1
ATOM 2207 O O . HIS A 1 272 ? 54.934 -4.097 -53.774 1.00 79.06 272 HIS A O 1
ATOM 2213 N N . ASP A 1 273 ? 54.503 -4.952 -51.738 1.00 86.69 273 ASP A N 1
ATOM 2214 C CA . ASP A 1 273 ? 55.835 -5.522 -51.505 1.00 86.69 273 ASP A CA 1
ATOM 2215 C C . ASP A 1 273 ? 55.770 -7.065 -51.446 1.00 86.69 273 ASP A C 1
ATOM 2217 O O . ASP A 1 273 ? 55.303 -7.636 -50.451 1.00 86.69 273 ASP A O 1
ATOM 2221 N N . PRO A 1 274 ? 56.239 -7.776 -52.492 1.00 81.50 274 PRO A N 1
ATOM 2222 C CA . PRO A 1 274 ? 56.127 -9.230 -52.574 1.00 81.50 274 PRO A CA 1
ATOM 2223 C C . PRO A 1 274 ? 56.964 -9.963 -51.513 1.00 81.50 274 PRO A C 1
ATOM 2225 O O . PRO A 1 274 ? 56.612 -11.082 -51.130 1.00 81.50 274 PRO A O 1
ATOM 2228 N N . ALA A 1 275 ? 58.044 -9.357 -51.005 1.00 83.44 275 ALA A N 1
ATOM 2229 C CA . ALA A 1 275 ? 58.864 -9.962 -49.956 1.00 83.44 275 ALA A CA 1
ATOM 2230 C C . ALA A 1 275 ? 58.153 -9.906 -48.594 1.00 83.44 275 ALA A C 1
ATOM 2232 O O . ALA A 1 275 ? 58.079 -10.914 -47.883 1.00 83.44 275 ALA A O 1
ATOM 2233 N N . ALA A 1 276 ? 57.562 -8.753 -48.264 1.00 81.12 276 ALA A N 1
ATOM 2234 C CA . ALA A 1 276 ? 56.799 -8.565 -47.033 1.00 81.12 276 ALA A CA 1
ATOM 2235 C C . ALA A 1 276 ? 55.498 -9.391 -47.020 1.00 81.12 276 ALA A C 1
ATOM 2237 O O . ALA A 1 276 ? 55.128 -9.948 -45.983 1.00 81.12 276 ALA A O 1
ATOM 2238 N N . ALA A 1 277 ? 54.841 -9.550 -48.176 1.00 80.94 277 ALA A N 1
ATOM 2239 C CA . ALA A 1 277 ? 53.668 -10.411 -48.328 1.00 80.94 277 ALA A CA 1
ATOM 2240 C C . ALA A 1 277 ? 53.978 -11.893 -48.029 1.00 80.94 277 ALA A C 1
ATOM 2242 O O . ALA A 1 277 ? 53.217 -12.560 -47.323 1.00 80.94 277 ALA A O 1
ATOM 2243 N N . GLY A 1 278 ? 55.119 -12.403 -48.508 1.00 83.00 278 GLY A N 1
ATOM 2244 C CA . GLY A 1 278 ? 55.548 -13.781 -48.249 1.00 83.00 278 GLY A CA 1
ATOM 2245 C C . GLY A 1 278 ? 55.904 -14.046 -46.780 1.00 83.00 278 GLY A C 1
ATOM 2246 O O . GLY A 1 278 ? 55.577 -15.105 -46.238 1.00 83.00 278 GLY A O 1
ATOM 2247 N N . GLU A 1 279 ? 56.538 -13.083 -46.103 1.00 86.50 279 GLU A N 1
ATOM 2248 C CA . GLU A 1 279 ? 56.819 -13.181 -44.663 1.00 86.50 279 GLU A CA 1
ATOM 2249 C C . GLU A 1 279 ? 55.529 -13.162 -43.832 1.00 86.50 279 GLU A C 1
ATOM 2251 O O . GLU A 1 279 ? 55.369 -13.959 -42.900 1.00 86.50 279 GLU A O 1
ATOM 2256 N N . LEU A 1 280 ? 54.587 -12.288 -44.193 1.00 85.44 280 LEU A N 1
ATOM 2257 C CA . LEU A 1 280 ? 53.281 -12.206 -43.556 1.00 85.44 280 LEU A CA 1
ATOM 2258 C C . LEU A 1 280 ? 52.508 -13.523 -43.688 1.00 85.44 280 LEU A C 1
ATOM 2260 O O . LEU A 1 280 ? 52.005 -14.027 -42.683 1.00 85.44 280 LEU A O 1
ATOM 2264 N N . GLN A 1 281 ? 52.454 -14.104 -44.890 1.00 85.62 281 GLN A N 1
ATOM 2265 C CA . GLN A 1 281 ? 51.767 -15.375 -45.125 1.00 85.62 281 GLN A CA 1
ATOM 2266 C C . GLN A 1 281 ? 52.315 -16.481 -44.214 1.00 85.62 281 GLN A C 1
ATOM 2268 O O . GLN A 1 281 ? 51.543 -17.161 -43.539 1.00 85.62 281 GLN A O 1
ATOM 2273 N N . ARG A 1 282 ? 53.644 -16.610 -44.111 1.00 87.44 282 ARG A N 1
ATOM 2274 C CA . ARG A 1 282 ? 54.282 -17.594 -43.220 1.00 87.44 282 ARG A CA 1
ATOM 2275 C C . ARG A 1 282 ? 53.932 -17.365 -41.749 1.00 87.44 282 ARG A C 1
ATOM 2277 O O . ARG A 1 282 ? 53.676 -18.322 -41.019 1.00 87.44 282 ARG A O 1
ATOM 2284 N N . LYS A 1 283 ? 53.908 -16.106 -41.294 1.00 88.25 283 LYS A N 1
ATOM 2285 C CA . LYS A 1 283 ? 53.515 -15.766 -39.914 1.00 88.25 283 LYS A CA 1
ATOM 2286 C C . LYS A 1 283 ? 52.039 -16.062 -39.649 1.00 88.25 283 LYS A C 1
ATOM 2288 O O . LYS A 1 283 ? 51.715 -16.539 -38.564 1.00 88.25 283 LYS A O 1
ATOM 2293 N N . MET A 1 284 ? 51.159 -15.826 -40.620 1.00 85.94 284 MET A N 1
ATOM 2294 C CA . MET A 1 284 ? 49.736 -16.152 -40.510 1.00 85.94 284 MET A CA 1
ATOM 2295 C C . MET A 1 284 ? 49.486 -17.660 -40.497 1.00 85.94 284 MET A C 1
ATOM 2297 O O . MET A 1 284 ? 48.712 -18.129 -39.670 1.00 85.94 284 MET A O 1
ATOM 2301 N N . GLU A 1 285 ? 50.158 -18.431 -41.355 1.00 89.00 285 GLU A N 1
ATOM 2302 C CA . GLU A 1 285 ? 50.077 -19.898 -41.346 1.00 89.00 285 GLU A CA 1
ATOM 2303 C C . GLU A 1 285 ? 50.498 -20.464 -39.989 1.00 89.00 285 GLU A C 1
ATOM 2305 O O . GLU A 1 285 ? 49.789 -21.296 -39.420 1.00 89.00 285 GLU A O 1
ATOM 2310 N N . LYS A 1 286 ? 51.595 -19.944 -39.427 1.00 90.19 286 LYS A N 1
ATOM 2311 C CA . LYS A 1 286 ? 52.041 -20.309 -38.082 1.00 90.19 286 LYS A CA 1
ATOM 2312 C C . LYS A 1 286 ? 51.010 -19.937 -37.012 1.00 90.19 286 LYS A C 1
ATOM 2314 O O . LYS A 1 286 ? 50.686 -20.770 -36.177 1.00 90.19 286 LYS A O 1
ATOM 2319 N N . LEU A 1 287 ? 50.441 -18.731 -37.068 1.00 87.50 287 LEU A N 1
ATOM 2320 C CA . LEU A 1 287 ? 49.403 -18.293 -36.128 1.00 87.50 287 LEU A CA 1
ATOM 2321 C C . LEU A 1 287 ? 48.151 -19.183 -36.194 1.00 87.50 287 LEU A C 1
ATOM 2323 O O . LEU A 1 287 ? 47.597 -19.537 -35.160 1.00 87.50 287 LEU A O 1
ATOM 2327 N N . VAL A 1 288 ? 47.702 -19.564 -37.394 1.00 88.75 288 VAL A N 1
ATOM 2328 C CA . VAL A 1 288 ? 46.546 -20.459 -37.573 1.00 88.75 288 VAL A CA 1
ATOM 2329 C C . VAL A 1 288 ? 46.840 -21.849 -37.011 1.00 88.75 288 VAL A C 1
ATOM 2331 O O . VAL A 1 288 ? 45.963 -22.455 -36.398 1.00 88.75 288 VAL A O 1
ATOM 2334 N N . GLN A 1 289 ? 48.057 -22.359 -37.205 1.00 85.81 289 GLN A N 1
ATOM 2335 C CA . GLN A 1 289 ? 48.484 -23.622 -36.606 1.00 85.81 289 GLN A CA 1
ATOM 2336 C C . GLN A 1 289 ? 48.501 -23.531 -35.076 1.00 85.81 289 GLN A C 1
ATOM 2338 O O . GLN A 1 289 ? 47.906 -24.389 -34.427 1.00 85.81 289 GLN A O 1
ATOM 2343 N N . ASP A 1 290 ? 49.076 -22.469 -34.508 1.00 82.94 290 ASP A N 1
ATOM 2344 C CA . ASP A 1 290 ? 49.116 -22.244 -33.058 1.00 82.94 290 ASP A CA 1
ATOM 2345 C C . ASP A 1 290 ? 47.696 -22.144 -32.468 1.00 82.94 290 ASP A C 1
ATOM 2347 O O . ASP A 1 290 ? 47.400 -22.763 -31.448 1.00 82.94 290 ASP A O 1
ATOM 2351 N N . LEU A 1 291 ? 46.778 -21.437 -33.138 1.00 82.69 291 LEU A N 1
ATOM 2352 C CA . LEU A 1 291 ? 45.374 -21.339 -32.720 1.00 82.69 291 LEU A CA 1
ATOM 2353 C C . LEU A 1 291 ? 44.661 -22.697 -32.740 1.00 82.69 291 LEU A C 1
ATOM 2355 O O . LEU A 1 291 ? 43.972 -23.029 -31.779 1.00 82.69 291 LEU A O 1
ATOM 2359 N N . LYS A 1 292 ? 44.856 -23.509 -33.788 1.00 83.12 292 LYS A N 1
ATOM 2360 C CA . LYS A 1 292 ? 44.279 -24.864 -33.865 1.00 83.12 292 LYS A CA 1
ATOM 2361 C C . LYS A 1 292 ? 44.816 -25.784 -32.772 1.00 83.12 292 LYS A C 1
ATOM 2363 O O . LYS A 1 292 ? 44.064 -26.579 -32.219 1.00 83.12 292 LYS A O 1
ATOM 2368 N N . VAL A 1 293 ? 46.106 -25.677 -32.456 1.00 81.44 293 VAL A N 1
ATOM 2369 C CA . VAL A 1 293 ? 46.727 -26.439 -31.363 1.00 81.44 293 VAL A CA 1
ATOM 2370 C C . VAL A 1 293 ? 46.148 -26.009 -30.012 1.00 81.44 293 VAL A C 1
ATOM 2372 O O . VAL A 1 293 ? 45.836 -26.861 -29.185 1.00 81.44 293 VAL A O 1
ATOM 2375 N N . HIS A 1 294 ? 45.934 -24.709 -29.801 1.00 75.62 294 HIS A N 1
ATOM 2376 C CA . HIS A 1 294 ? 45.305 -24.190 -28.584 1.00 75.62 294 HIS A CA 1
ATOM 2377 C C . HIS A 1 294 ? 43.828 -24.571 -28.431 1.00 75.62 294 HIS A C 1
ATOM 2379 O O . HIS A 1 294 ? 43.367 -24.753 -27.308 1.00 75.62 294 HIS A O 1
ATOM 2385 N N . GLU A 1 295 ? 43.085 -24.688 -29.531 1.00 77.88 295 GLU A N 1
ATOM 2386 C CA . GLU A 1 295 ? 41.686 -25.126 -29.508 1.00 77.88 295 GLU A CA 1
ATOM 2387 C C . GLU A 1 295 ? 41.563 -26.634 -29.231 1.00 77.88 295 GLU A C 1
ATOM 2389 O O . GLU A 1 295 ? 40.646 -27.062 -28.532 1.00 77.88 295 GLU A O 1
ATOM 2394 N N . ALA A 1 296 ? 42.515 -27.436 -29.721 1.00 79.38 296 ALA A N 1
ATOM 2395 C CA . ALA A 1 296 ? 42.567 -28.877 -29.478 1.00 79.38 296 ALA A CA 1
ATOM 2396 C C . ALA A 1 296 ? 43.014 -29.247 -28.050 1.00 79.38 296 ALA A C 1
ATOM 2398 O O . ALA A 1 296 ? 42.571 -30.271 -27.530 1.00 79.38 296 ALA A O 1
ATOM 2399 N N . ASP A 1 297 ? 43.864 -28.432 -27.410 1.00 80.00 297 ASP A N 1
ATOM 2400 C CA . ASP A 1 297 ? 44.309 -28.642 -26.027 1.00 80.00 297 ASP A CA 1
ATOM 2401 C C . ASP A 1 297 ? 44.161 -27.363 -25.166 1.00 80.00 297 ASP A C 1
ATOM 2403 O O . ASP A 1 297 ? 45.038 -26.484 -25.163 1.00 80.00 297 ASP A O 1
ATOM 2407 N N . PRO A 1 298 ? 43.076 -27.249 -24.374 1.00 73.31 298 PRO A N 1
ATOM 2408 C CA . PRO A 1 298 ? 42.819 -26.070 -23.551 1.00 73.31 298 PRO A CA 1
ATOM 2409 C C . PRO A 1 298 ? 43.838 -25.881 -22.412 1.00 73.31 298 PRO A C 1
ATOM 2411 O O . PRO A 1 298 ? 43.999 -24.759 -21.922 1.00 73.31 298 PRO A O 1
ATOM 2414 N N . ALA A 1 299 ? 44.572 -26.925 -21.997 1.00 75.19 299 ALA A N 1
ATOM 2415 C CA . ALA A 1 299 ? 45.604 -26.809 -20.962 1.00 75.19 299 ALA A CA 1
ATOM 2416 C C . ALA A 1 299 ? 46.846 -26.051 -21.471 1.00 75.19 299 ALA A C 1
ATOM 2418 O O . ALA A 1 299 ? 47.470 -25.283 -20.729 1.00 75.19 299 ALA A O 1
ATOM 2419 N N . LEU A 1 300 ? 47.160 -26.194 -22.762 1.00 70.50 300 LEU A N 1
ATOM 2420 C CA . LEU A 1 300 ? 48.246 -25.492 -23.450 1.00 70.50 300 LEU A CA 1
ATOM 2421 C C . LEU A 1 300 ? 47.985 -23.982 -23.566 1.00 70.50 300 LEU A C 1
ATOM 2423 O O . LEU A 1 300 ? 48.914 -23.183 -23.431 1.00 70.50 300 LEU A O 1
ATOM 2427 N N . GLY A 1 301 ? 46.725 -23.569 -23.747 1.00 69.00 301 GLY A N 1
ATOM 2428 C CA . GLY A 1 301 ? 46.329 -22.153 -23.733 1.00 69.00 301 GLY A CA 1
ATOM 2429 C C . GLY A 1 301 ? 46.555 -21.483 -22.370 1.00 69.00 301 GLY A C 1
ATOM 2430 O O . GLY A 1 301 ? 47.089 -20.372 -22.285 1.00 69.00 301 GLY A O 1
ATOM 2431 N N . VAL A 1 302 ? 46.236 -22.190 -21.280 1.00 72.88 302 VAL A N 1
ATOM 2432 C CA . VAL A 1 302 ? 46.499 -21.718 -19.909 1.00 72.88 302 VAL A CA 1
ATOM 2433 C C . VAL A 1 302 ? 48.004 -21.609 -19.650 1.00 72.88 302 VAL A C 1
ATOM 2435 O O . VAL A 1 302 ? 48.460 -20.574 -19.160 1.00 72.88 302 VAL A O 1
ATOM 2438 N N . ALA A 1 303 ? 48.796 -22.608 -20.043 1.00 72.75 303 ALA A N 1
ATOM 2439 C CA . ALA A 1 303 ? 50.252 -22.572 -19.907 1.00 72.75 303 ALA A CA 1
ATOM 2440 C C . ALA A 1 303 ? 50.906 -21.431 -20.719 1.00 72.75 303 ALA A C 1
ATOM 2442 O O . ALA A 1 303 ? 51.793 -20.741 -20.208 1.00 72.75 303 ALA A O 1
ATOM 2443 N N . ALA A 1 304 ? 50.439 -21.169 -21.946 1.00 71.25 304 ALA A N 1
ATOM 2444 C CA . ALA A 1 304 ? 50.940 -20.087 -22.797 1.00 71.25 304 ALA A CA 1
ATOM 2445 C C . ALA A 1 304 ? 50.613 -18.693 -22.234 1.00 71.25 304 ALA A C 1
ATOM 2447 O O . ALA A 1 304 ? 51.484 -17.820 -22.190 1.00 71.25 304 ALA A O 1
ATOM 2448 N N . SER A 1 305 ? 49.391 -18.496 -21.723 1.00 70.25 305 SER A N 1
ATOM 2449 C CA . SER A 1 305 ? 48.989 -17.244 -21.062 1.00 70.25 305 SER A CA 1
ATOM 2450 C C . SER A 1 305 ? 49.821 -16.965 -19.800 1.00 70.25 305 SER A C 1
ATOM 2452 O O . SER A 1 305 ? 50.281 -15.842 -19.581 1.00 70.25 305 SER A O 1
ATOM 2454 N N . GLN A 1 306 ? 50.118 -18.004 -19.013 1.00 78.38 306 GLN A N 1
ATOM 2455 C CA . GLN A 1 306 ? 51.000 -17.921 -17.849 1.00 78.38 306 GLN A CA 1
ATOM 2456 C C . GLN A 1 306 ? 52.459 -17.637 -18.238 1.00 78.38 306 GLN A C 1
ATOM 2458 O O . GLN A 1 306 ? 53.130 -16.859 -17.558 1.00 78.38 306 GLN A O 1
ATOM 2463 N N . ALA A 1 307 ? 52.957 -18.208 -19.338 1.00 76.19 307 ALA A N 1
ATOM 2464 C CA . ALA A 1 307 ? 54.288 -17.915 -19.870 1.00 76.19 307 ALA A CA 1
ATOM 2465 C C . ALA A 1 307 ? 54.407 -16.464 -20.380 1.00 76.19 307 ALA A C 1
ATOM 2467 O O . ALA A 1 307 ? 55.375 -15.775 -20.051 1.00 76.19 307 ALA A O 1
ATOM 2468 N N . GLN A 1 308 ? 53.400 -15.948 -21.096 1.00 77.12 308 GLN A N 1
ATOM 2469 C CA . GLN A 1 308 ? 53.344 -14.539 -21.511 1.00 77.12 308 GLN A CA 1
ATOM 2470 C C . GLN A 1 308 ? 53.237 -13.580 -20.318 1.00 77.12 308 GLN A C 1
ATOM 2472 O O . GLN A 1 308 ? 53.896 -12.538 -20.303 1.00 77.12 308 GLN A O 1
ATOM 2477 N N . ALA A 1 309 ? 52.471 -13.938 -19.284 1.00 75.06 309 ALA A N 1
ATOM 2478 C CA . ALA A 1 309 ? 52.395 -13.164 -18.045 1.00 75.06 309 ALA A CA 1
ATOM 2479 C C . ALA A 1 309 ? 53.743 -13.120 -17.301 1.00 75.06 309 ALA A C 1
ATOM 2481 O O . ALA A 1 309 ? 54.075 -12.103 -16.693 1.00 75.06 309 ALA A O 1
ATOM 2482 N N . ARG A 1 310 ? 54.550 -14.189 -17.379 1.00 76.56 310 ARG A N 1
ATOM 2483 C CA . ARG A 1 310 ? 55.922 -14.222 -16.839 1.00 76.56 310 ARG A CA 1
ATOM 2484 C C . ARG A 1 310 ? 56.892 -13.368 -17.657 1.00 76.56 310 ARG A C 1
ATOM 2486 O O . ARG A 1 310 ? 57.737 -12.704 -17.067 1.00 76.56 310 ARG A O 1
ATOM 2493 N N . LEU A 1 311 ? 56.753 -13.337 -18.984 1.00 74.94 311 LEU A N 1
ATOM 2494 C CA . LEU A 1 311 ? 57.560 -12.481 -19.864 1.00 74.94 311 LEU A CA 1
ATOM 2495 C C . LEU A 1 311 ? 57.253 -10.989 -19.670 1.00 74.94 311 LEU A C 1
ATOM 2497 O O . LEU A 1 311 ? 58.178 -10.190 -19.627 1.00 74.94 311 LEU A O 1
ATOM 2501 N N . ARG A 1 312 ? 55.982 -10.617 -19.463 1.00 70.31 312 ARG A N 1
ATOM 2502 C CA . ARG A 1 312 ? 55.570 -9.232 -19.151 1.00 70.31 312 ARG A CA 1
ATOM 2503 C C . ARG A 1 312 ? 55.991 -8.738 -17.763 1.00 70.31 312 ARG A C 1
ATOM 2505 O O . ARG A 1 312 ? 55.932 -7.542 -17.512 1.00 70.31 312 ARG A O 1
ATOM 2512 N N . ARG A 1 313 ? 56.353 -9.646 -16.851 1.00 63.66 313 ARG A N 1
ATOM 2513 C CA . ARG A 1 313 ? 56.813 -9.329 -15.488 1.00 63.66 313 ARG A CA 1
ATOM 2514 C C . ARG A 1 313 ? 58.337 -9.267 -15.353 1.00 63.66 313 ARG A C 1
ATOM 2516 O O . ARG A 1 313 ? 58.814 -8.990 -14.256 1.00 63.66 313 ARG A O 1
ATOM 2523 N N . LYS A 1 314 ? 59.099 -9.537 -16.418 1.00 54.97 314 LYS A N 1
ATOM 2524 C CA . LYS A 1 314 ? 60.534 -9.234 -16.430 1.00 54.97 314 LYS A CA 1
ATOM 2525 C C . LYS A 1 314 ? 60.704 -7.724 -16.680 1.00 54.97 314 LYS A C 1
ATOM 2527 O O . LYS A 1 314 ? 60.070 -7.243 -17.617 1.00 54.97 314 LYS A O 1
ATOM 2532 N N . PRO A 1 315 ? 61.451 -7.005 -15.821 1.00 52.91 315 PRO A N 1
ATOM 2533 C CA . PRO A 1 315 ? 61.643 -5.559 -15.931 1.00 52.91 315 PRO A CA 1
ATOM 2534 C C . PRO A 1 315 ? 62.387 -5.158 -17.205 1.00 52.91 315 PRO A C 1
ATOM 2536 O O . PRO A 1 315 ? 63.195 -5.983 -17.699 1.00 52.91 315 PRO A O 1
#

Sequence (315 aa):
MATQFLQKVYYRTFHRGSIPAEGDKKFRKHFNVIYVGVVIAYLAYTFVQVERDLPPSLYTYLDLSPSFTPQELRTQWKAMSLTYHPDKVQYATAEEKAWSEAIYIRLRQAYETLKDPTMKSVYDRFGDVVFQCTSCKTERDFLMAYLPGSISFYLGTGVMLVLFSVLGRIDFGSYWRFVGLISLAALEACVAIRASPLPWIFFPWRTPSQKIAILHQLFVVISIAFSQLGPILFPVDRRPLKQRLLELDGISGMLAKESVAMFRAAFEPFAHDPAAAGELQRKMEKLVQDLKVHEADPALGVAASQAQARLRRKP

Mean predicted aligned error: 12.43 Å

Foldseek 3Di:
DVLVVVLVVCCVPPDDDDDDDPPDPVSLVSSLVSVLVVLVVVLVVLLVVLVVPQDDALCVLLVHALPDDLVSLVVSLVVLCVVLPLVVCVVPDPVSSVVSVVSNVSNVVSSVQCNDPQSSLLCLLQNCLSVVDPPDDDLVSSLVSRVVVLCCLLVVVVVVLVVCCVVVLQVQCSVVLVVLSVVLSVVSVCCSVDVDPPPDPPPSRDGNNSVSSSSSSSSVSVSVSCRVSVCSVDVDDPDPPVVVVVVVVVVVVVVVVVVVVVVVVVCVVVPVPPVSVVVVVVVVVVVVVVVVVCVVDVVVVVVVVVVVVVVVPPD

Solvent-accessible surface area (backbone atoms only — not comparable to full-atom values): 17982 Å² total; per-residue (Å²): 109,71,53,60,50,52,47,54,48,44,51,73,77,70,52,88,71,84,83,66,54,89,86,38,73,64,38,53,50,54,48,50,54,50,41,50,51,52,52,54,52,50,50,53,50,51,50,55,47,53,66,68,69,48,78,80,50,59,42,61,73,53,75,46,61,98,84,62,51,80,65,55,56,54,53,36,50,52,56,53,48,67,68,36,32,68,79,79,37,70,86,50,55,74,65,57,35,54,52,32,47,54,49,38,53,51,46,50,52,29,52,64,35,61,70,37,71,68,49,33,54,49,33,36,48,57,34,73,54,64,77,73,44,84,87,51,84,50,74,65,46,48,48,62,66,45,45,62,60,54,51,49,53,54,51,53,51,49,52,50,50,52,51,40,49,73,70,64,80,41,65,60,59,50,68,58,49,55,53,48,52,52,53,50,50,52,52,51,50,46,36,68,76,39,88,59,77,75,93,52,86,88,54,81,91,55,47,61,28,56,52,51,55,52,48,56,54,47,51,53,55,50,53,52,46,44,48,66,48,36,56,74,78,51,71,72,79,83,70,56,67,69,60,50,52,52,50,50,51,48,49,52,50,48,54,53,49,49,53,54,50,53,55,51,58,73,46,52,79,40,71,82,38,73,69,59,38,54,54,48,50,54,54,49,54,50,50,53,51,51,50,51,52,34,71,76,35,65,67,57,43,54,54,51,53,52,51,52,54,52,59,72,67,55,132

Secondary structure (DSSP, 8-state):
-HHHHHHHHHHHHT--SPPPPTTSHHHHHHHHHHHHHHHHHHHHHHHHHHHHHSPPPHHHHTT--TT--HHHHHHHHHHHHHHS-TTTTTTS-HHHHHHHHHHHHHHHHHHHHHHSHHHHHHHHHHTTHHHH-TT--SHHHHHHHHHHHHHHHHHHHHHHHHHHHHTTS--TTHHHHHHHHHHHHHHHHHHHHS-PPP--TT-TTS-HHHHHHHHHHHHHHHHHHHHHHHHHHS----S-HHHHHHHHHHHHHHHHHHHHHHHHHHHGGGTT-HHHHHHHHHHHHHHHHHHHHHHH-HHHHHHHHHHHHHHTT--